Protein AF-A0A7R9V8N9-F1 (afdb_monomer)

Solvent-accessible surface area (backbone atoms only — not comparable to full-atom values): 15915 Å² total; per-residue (Å²): 105,76,51,54,74,47,52,37,77,73,78,67,63,64,80,71,41,87,64,82,58,55,55,80,40,58,42,40,65,58,97,90,40,74,47,80,45,80,83,64,49,74,68,60,37,49,83,73,60,48,47,72,73,42,61,46,41,70,38,66,73,21,17,57,48,83,58,46,65,81,68,40,99,92,37,40,73,46,60,20,79,84,78,50,45,16,29,30,26,68,70,58,18,55,87,69,82,65,57,98,90,46,83,44,63,46,65,56,62,70,69,56,54,90,96,56,82,78,82,56,35,54,44,38,55,53,47,76,70,56,46,36,50,32,70,54,87,93,40,28,35,31,56,40,44,34,78,65,39,89,54,29,49,50,87,32,71,64,50,46,43,48,33,35,38,73,48,63,51,58,54,67,32,18,69,38,48,17,74,72,84,47,43,43,70,28,46,40,42,56,21,80,89,46,85,56,25,27,28,56,65,52,33,38,36,50,16,34,50,70,48,76,42,74,44,99,84,73,43,82,42,84,44,37,34,41,77,92,73,35,82,58,42,40,87,77,33,42,36,36,72,41,61,88,81,46,78,94,70,87,48,84,31,69,78,48,86,79,23,62,84,63,80,77,78,81,75,81,76,83,129

Mean predicted aligned error: 10.46 Å

InterPro domains:
  IPR001965 Zinc finger, PHD-type [SM00249] (62-110)
  IPR001965 Zinc finger, PHD-type [SM00249] (177-230)
  IPR011011 Zinc finger, FYVE/PHD-type [SSF57903] (61-129)
  IPR011011 Zinc finger, FYVE/PHD-type [SSF57903] (166-208)
  IPR013083 Zinc finger, RING/FYVE/PHD-type [G3DSA:3.30.40.10] (55-114)
  IPR013083 Zinc finger, RING/FYVE/PHD-type [G3DSA:3.30.40.10] (115-231)
  IPR019786 Zinc finger, PHD-type, conserved site [PS01359] (63-109)
  IPR019787 Zinc finger, PHD-finger [PF13831] (75-110)
  IPR019787 Zinc finger, PHD-finger [PS50016] (60-112)
  IPR034732 Extended PHD (ePHD) domain [PS51805] (118-230)
  IPR050701 Histone Modification Regulator [PTHR13793] (61-240)

Radius of gyration: 19.07 Å; Cα contacts (8 Å, |Δi|>4): 514; chains: 1; bounding box: 47×48×59 Å

Organism: NCBI:txid1486919

Foldseek 3Di:
DVCVVQQRDPVLQDPPQPDDFVLLQFFADDPNDTDPSDDDDLCVSCVSPSDPAFEKAFALQAALAPQDNDADPQWGWDAAPPQSHTHTCLLQQPPDDDDPPDGDHAPQRVPDDPPDDRADAQADRYDDTHWAAAPPPSHIHHSNQQVQQVQWAAPDSNNRDDIYRSNVRDSVQLQAAASQQSHSGHGWDAAPVDRHTHGSLSCLQQQWDWDWDQDPVRDIDTHGHDVVGDPHDNVSHSIYGDVVVQPPDSDPCSSSVNGDPDGDDDDDDDD

Sequence (271 aa):
RWLENHGIDTRSAAARAAGPPPSQRVPKTEGGSVVAVASWRPWEDEATGAYQPVKVRFAGDRCSVCDTDVDYDYDQLVSCDKCAITVHQSCYGIANLPGPDELWLCRACEQHQPGTRTPQCCLCPVTGGALKRASLEGYWVHPACMNWIPEVTTSDWSAMEPIEGVEKIQKERWELACCVCKQCMGAKVQCDMCYTGFHPLCARMAGLKLHVKETADGKLKWVKLCPKHCVPTPETSGVRPDRDAAGTDGSVNALWNRQPFRPPPPLPVPA

Structure (mmCIF, N/CA/C/O backbone):
data_AF-A0A7R9V8N9-F1
#
_entry.id   AF-A0A7R9V8N9-F1
#
loop_
_atom_site.group_PDB
_atom_site.id
_atom_site.type_symbol
_atom_site.label_atom_id
_atom_site.label_alt_id
_atom_site.label_comp_id
_atom_site.label_asym_id
_atom_site.label_entity_id
_atom_site.label_seq_id
_atom_site.pdbx_PDB_ins_code
_atom_site.Cartn_x
_atom_site.Cartn_y
_atom_site.Cartn_z
_atom_site.occupancy
_atom_site.B_iso_or_equiv
_atom_site.auth_seq_id
_atom_site.auth_comp_id
_atom_site.auth_asym_id
_atom_site.auth_atom_id
_atom_site.pdbx_PDB_model_num
ATOM 1 N N . ARG A 1 1 ? -8.005 5.536 -27.524 1.00 35.47 1 ARG A N 1
ATOM 2 C CA . ARG A 1 1 ? -7.584 4.916 -28.802 1.00 35.47 1 ARG A CA 1
ATOM 3 C C . ARG A 1 1 ? -6.764 3.634 -28.606 1.00 35.47 1 ARG A C 1
ATOM 5 O O . ARG A 1 1 ? -7.318 2.599 -28.908 1.00 35.47 1 ARG A O 1
ATOM 12 N N . TRP A 1 2 ? -5.544 3.611 -28.039 1.00 35.88 2 TRP A N 1
ATOM 13 C CA . TRP A 1 2 ? -4.808 2.331 -27.837 1.00 35.88 2 TRP A CA 1
ATOM 14 C C . TRP A 1 2 ? -5.496 1.349 -26.866 1.00 35.88 2 TRP A C 1
ATOM 16 O O . TRP A 1 2 ? -5.660 0.183 -27.198 1.00 35.88 2 TRP A O 1
ATOM 26 N N . LEU A 1 3 ? -5.955 1.843 -25.708 1.00 37.31 3 LEU A N 1
ATOM 27 C CA . LEU A 1 3 ? -6.696 1.053 -24.713 1.00 37.31 3 LEU A CA 1
ATOM 28 C C . LEU A 1 3 ? -8.042 0.554 -25.276 1.00 37.31 3 LEU A C 1
ATOM 30 O O . LEU A 1 3 ? -8.322 -0.636 -25.225 1.00 37.31 3 LEU A O 1
ATOM 34 N N . GLU A 1 4 ? -8.809 1.438 -25.922 1.00 37.41 4 GLU A N 1
ATOM 35 C CA . GLU A 1 4 ? -10.080 1.093 -26.584 1.00 37.41 4 GLU A CA 1
ATOM 36 C C . GLU A 1 4 ? -9.901 0.047 -27.703 1.00 37.41 4 GLU A C 1
ATOM 38 O O . GLU A 1 4 ? -10.726 -0.851 -27.837 1.00 37.41 4 GLU A O 1
ATOM 43 N N . ASN A 1 5 ? -8.798 0.105 -28.460 1.00 36.28 5 ASN A N 1
ATOM 44 C CA . ASN A 1 5 ? -8.485 -0.862 -29.521 1.00 36.28 5 ASN A CA 1
ATOM 45 C C . ASN A 1 5 ? -8.082 -2.254 -28.996 1.00 36.28 5 ASN A C 1
ATOM 47 O O . ASN A 1 5 ? -8.027 -3.193 -29.783 1.00 36.28 5 ASN A O 1
ATOM 51 N N . HIS A 1 6 ? -7.807 -2.398 -27.696 1.00 37.06 6 HIS A N 1
ATOM 52 C CA . HIS A 1 6 ? -7.445 -3.672 -27.056 1.00 37.06 6 HIS A CA 1
ATOM 53 C C . HIS A 1 6 ? -8.514 -4.136 -26.063 1.00 37.06 6 HIS A C 1
ATOM 55 O O . HIS A 1 6 ? -8.224 -4.871 -25.125 1.00 37.06 6 HIS A O 1
ATOM 61 N N . GLY A 1 7 ? -9.758 -3.689 -26.265 1.00 35.22 7 GLY A N 1
ATOM 62 C CA . GLY A 1 7 ? -10.889 -4.081 -25.433 1.00 35.22 7 GLY A CA 1
ATOM 63 C C . GLY A 1 7 ? -10.842 -3.500 -24.025 1.00 35.22 7 GLY A C 1
ATOM 64 O O . GLY A 1 7 ? -11.578 -3.996 -23.185 1.00 35.22 7 GLY A O 1
ATOM 65 N N . ILE A 1 8 ? -10.008 -2.476 -23.774 1.00 37.41 8 ILE A N 1
ATOM 66 C CA . ILE A 1 8 ? -9.926 -1.763 -22.498 1.00 37.41 8 ILE A CA 1
ATOM 67 C C . ILE A 1 8 ? -10.787 -0.493 -22.565 1.00 37.41 8 ILE A C 1
ATOM 69 O O . ILE A 1 8 ? -10.454 0.476 -23.250 1.00 37.41 8 ILE A O 1
ATOM 73 N N . ASP A 1 9 ? -11.892 -0.482 -21.827 1.00 41.03 9 ASP A N 1
ATOM 74 C CA . ASP A 1 9 ? -12.871 0.597 -21.772 1.00 41.03 9 ASP A CA 1
ATOM 75 C C . ASP A 1 9 ? -12.290 1.691 -20.886 1.00 41.03 9 ASP A C 1
ATOM 77 O O . ASP A 1 9 ? -12.098 1.558 -19.675 1.00 41.03 9 ASP A O 1
ATOM 81 N N . THR A 1 10 ? -11.921 2.783 -21.541 1.00 41.28 10 THR A N 1
ATOM 82 C CA . THR A 1 10 ? -11.485 4.014 -20.887 1.00 41.28 10 THR A CA 1
ATOM 83 C C . THR A 1 10 ? -12.639 4.969 -20.624 1.00 41.28 10 THR A C 1
ATOM 85 O O . THR A 1 10 ? -12.411 6.021 -20.033 1.00 41.28 10 THR A O 1
ATOM 88 N N . ARG A 1 11 ? -13.848 4.643 -21.093 1.00 39.94 11 ARG A N 1
ATOM 89 C CA . ARG A 1 11 ? -15.059 5.459 -20.960 1.00 39.94 11 ARG A CA 1
ATOM 90 C C . ARG A 1 11 ? -15.785 5.190 -19.649 1.00 39.94 11 ARG A C 1
ATOM 92 O O . ARG A 1 11 ? -16.480 6.080 -19.181 1.00 39.94 11 ARG A O 1
ATOM 99 N N . SER A 1 12 ? -15.525 4.067 -18.977 1.00 42.50 12 SER A N 1
ATOM 100 C CA . SER A 1 12 ? -15.897 3.873 -17.569 1.00 42.50 12 SER A CA 1
ATOM 101 C C . SER A 1 12 ? -14.891 4.545 -16.614 1.00 42.50 12 SER A C 1
ATOM 103 O O . SER A 1 12 ? -14.431 3.953 -15.635 1.00 42.50 12 SER A O 1
ATOM 105 N N . ALA A 1 13 ? -14.476 5.775 -16.919 1.00 40.09 13 ALA A N 1
ATOM 106 C CA . ALA A 1 13 ? -13.883 6.658 -15.929 1.00 40.09 13 ALA A CA 1
ATOM 107 C C . ALA A 1 13 ? -15.040 7.403 -15.257 1.00 40.09 13 ALA A C 1
ATOM 109 O O . ALA A 1 13 ? -15.793 8.102 -15.927 1.00 40.09 13 ALA A O 1
ATOM 110 N N . ALA A 1 14 ? -15.157 7.237 -13.941 1.00 39.44 14 ALA A N 1
ATOM 111 C CA . ALA A 1 14 ? -16.184 7.821 -13.085 1.00 39.44 14 ALA A CA 1
ATOM 112 C C . ALA A 1 14 ? -17.590 7.208 -13.224 1.00 39.44 14 ALA A C 1
ATOM 114 O O . ALA A 1 14 ? -18.534 7.855 -13.673 1.00 39.44 14 ALA A O 1
ATOM 115 N N . ALA A 1 15 ? -17.797 6.036 -12.614 1.00 39.66 15 ALA A N 1
ATOM 116 C CA . ALA A 1 15 ? -18.955 5.985 -11.726 1.00 39.66 15 ALA A CA 1
ATOM 117 C C . ALA A 1 15 ? -18.661 7.021 -10.633 1.00 39.66 15 ALA A C 1
ATOM 119 O O . ALA A 1 15 ? -17.808 6.803 -9.772 1.00 39.66 15 ALA A O 1
ATOM 120 N N . ARG A 1 16 ? -19.235 8.221 -10.772 1.00 43.94 16 ARG A N 1
ATOM 121 C CA . ARG A 1 16 ? -19.195 9.255 -9.738 1.00 43.94 16 ARG A CA 1
ATOM 122 C C . ARG A 1 16 ? -19.723 8.603 -8.464 1.00 43.94 16 ARG A C 1
ATOM 124 O O . ARG A 1 16 ? -20.923 8.367 -8.370 1.00 43.94 16 ARG A O 1
ATOM 131 N N . ALA A 1 17 ? -18.835 8.272 -7.529 1.00 44.56 17 ALA A N 1
ATOM 132 C CA . ALA A 1 17 ? -19.241 7.930 -6.177 1.00 44.56 17 ALA A CA 1
ATOM 133 C C . ALA A 1 17 ? -20.193 9.039 -5.713 1.00 44.56 17 ALA A C 1
ATOM 135 O O . ALA A 1 17 ? -19.866 10.222 -5.847 1.00 44.56 17 ALA A O 1
ATOM 136 N N . ALA A 1 18 ? -21.397 8.680 -5.279 1.00 42.22 18 ALA A N 1
ATOM 137 C CA . ALA A 1 18 ? -22.348 9.651 -4.767 1.00 42.22 18 ALA A CA 1
ATOM 138 C C . ALA A 1 18 ? -21.774 10.228 -3.459 1.00 42.22 18 ALA A C 1
ATOM 140 O O . ALA A 1 18 ? -21.859 9.599 -2.412 1.00 42.22 18 ALA A O 1
ATOM 141 N N . GLY A 1 19 ? -21.107 11.383 -3.535 1.00 48.88 19 GLY A N 1
ATOM 142 C CA . GLY A 1 19 ? -20.483 12.043 -2.386 1.00 48.88 19 GLY A CA 1
ATOM 143 C C . GLY A 1 19 ? -19.316 12.963 -2.772 1.00 48.88 19 GLY A C 1
ATOM 144 O O . GLY A 1 19 ? -18.816 12.892 -3.898 1.00 48.88 19 GLY A O 1
ATOM 145 N N . PRO A 1 20 ? -18.877 13.858 -1.866 1.00 48.75 20 PRO A N 1
ATOM 146 C CA . PRO A 1 20 ? -17.719 14.713 -2.110 1.00 48.75 20 PRO A CA 1
ATOM 147 C C . PRO A 1 20 ? -16.449 13.863 -2.314 1.00 48.75 20 PRO A C 1
ATOM 149 O O . PRO A 1 20 ? -16.307 12.802 -1.700 1.00 48.75 20 PRO A O 1
ATOM 152 N N . PRO A 1 21 ? -15.505 14.285 -3.176 1.00 54.75 21 PRO A N 1
ATOM 153 C CA . PRO A 1 21 ? -14.290 13.525 -3.451 1.00 54.75 21 PRO A CA 1
ATOM 154 C C . PRO A 1 21 ? -13.517 13.230 -2.152 1.00 54.75 21 PRO A C 1
ATOM 156 O O . PRO A 1 21 ? -13.530 14.055 -1.235 1.00 54.75 21 PRO A O 1
ATOM 159 N N . PRO A 1 22 ? -12.806 12.088 -2.045 1.00 55.75 22 PRO A N 1
ATOM 160 C CA . PRO A 1 22 ? -11.990 11.759 -0.868 1.00 55.75 22 PRO A CA 1
ATOM 161 C C . PRO A 1 22 ? -11.054 12.904 -0.444 1.00 55.75 22 PRO A C 1
ATOM 163 O O . PRO A 1 22 ? -10.847 13.149 0.738 1.00 55.75 22 PRO A O 1
ATOM 166 N N . SER A 1 23 ? -10.578 13.690 -1.413 1.00 53.47 23 SER A N 1
ATOM 167 C CA . SER A 1 23 ? -9.726 14.866 -1.220 1.00 53.47 23 SER A CA 1
ATOM 168 C C . SER A 1 23 ? -10.335 16.003 -0.381 1.00 53.47 23 SER A C 1
ATOM 170 O O . SER A 1 23 ? -9.613 16.903 0.048 1.00 53.47 23 SER A O 1
ATOM 172 N N . GLN A 1 24 ? -11.664 16.031 -0.239 1.00 54.12 24 GLN A N 1
ATOM 173 C CA . GLN A 1 24 ? -12.411 16.980 0.597 1.00 54.12 24 GLN A CA 1
ATOM 174 C C . GLN A 1 24 ? -12.753 16.397 1.974 1.00 54.12 24 GLN A C 1
ATOM 176 O O . GLN A 1 24 ? -13.330 17.093 2.801 1.00 54.12 24 GLN A O 1
ATOM 181 N N . ARG A 1 25 ? -12.427 15.121 2.206 1.00 61.31 25 ARG A N 1
ATOM 182 C CA . ARG A 1 25 ? -12.804 14.379 3.409 1.00 61.31 25 ARG A CA 1
ATOM 183 C C . ARG A 1 25 ? -11.604 13.937 4.252 1.00 61.31 25 ARG A C 1
ATOM 185 O O . ARG A 1 25 ? -11.754 13.731 5.446 1.00 61.31 25 ARG A O 1
ATOM 192 N N . VAL A 1 26 ? -10.408 13.852 3.668 1.00 61.59 26 VAL A N 1
ATOM 193 C CA . VAL A 1 26 ? -9.154 13.614 4.405 1.00 61.59 26 VAL A CA 1
ATOM 194 C C . VAL A 1 26 ? -8.783 14.862 5.229 1.00 61.59 26 VAL A C 1
ATOM 196 O O . VAL A 1 26 ? -8.801 15.961 4.663 1.00 61.59 26 VAL A O 1
ATOM 199 N N . PRO A 1 27 ? -8.414 14.726 6.521 1.00 61.09 27 PRO A N 1
ATOM 200 C CA . PRO A 1 27 ? -7.883 15.830 7.323 1.00 61.09 27 PRO A CA 1
ATOM 201 C C . PRO A 1 27 ? -6.677 16.496 6.654 1.00 61.09 27 PRO A C 1
ATOM 203 O O . PRO A 1 27 ? -5.797 15.807 6.139 1.00 61.09 27 PRO A O 1
ATOM 206 N N . LYS A 1 28 ? -6.620 17.831 6.667 1.00 62.94 28 LYS A N 1
ATOM 207 C CA . LYS A 1 28 ? -5.508 18.605 6.091 1.00 62.94 28 LYS A CA 1
ATOM 208 C C . LYS A 1 28 ? -4.763 19.365 7.174 1.00 62.94 28 LYS A C 1
ATOM 210 O O . LYS A 1 28 ? -5.351 19.759 8.177 1.00 62.94 28 LYS A O 1
ATOM 215 N N . THR A 1 29 ? -3.474 19.594 6.956 1.00 54.66 29 THR A N 1
ATOM 216 C CA . THR A 1 29 ? -2.686 20.512 7.782 1.00 54.66 29 THR A CA 1
ATOM 217 C C . THR A 1 29 ? -2.773 21.926 7.216 1.00 54.66 29 THR A C 1
ATOM 219 O O . THR A 1 29 ? -2.362 22.173 6.086 1.00 54.66 29 THR A O 1
ATOM 222 N N . GLU A 1 30 ? -3.294 22.863 8.008 1.00 55.78 30 GLU A N 1
ATOM 223 C CA . GLU A 1 30 ? -3.271 24.299 7.708 1.00 55.78 30 GLU A CA 1
ATOM 224 C C . GLU A 1 30 ? -2.589 25.018 8.878 1.00 55.78 30 GLU A C 1
ATOM 226 O O . GLU A 1 30 ? -2.936 24.810 10.039 1.00 55.78 30 GLU A O 1
ATOM 231 N N . GLY A 1 31 ? -1.554 25.817 8.597 1.00 51.53 31 GLY A N 1
ATOM 232 C CA . GLY A 1 31 ? -0.861 26.600 9.630 1.00 51.53 31 GLY A CA 1
ATOM 233 C C . GLY A 1 31 ? -0.165 25.785 10.734 1.00 51.53 31 GLY A C 1
ATOM 234 O O . GLY A 1 31 ? 0.007 26.295 11.835 1.00 51.53 31 GLY A O 1
ATOM 235 N N . GLY A 1 32 ? 0.225 24.531 10.470 1.00 52.28 32 GLY A N 1
ATOM 236 C CA 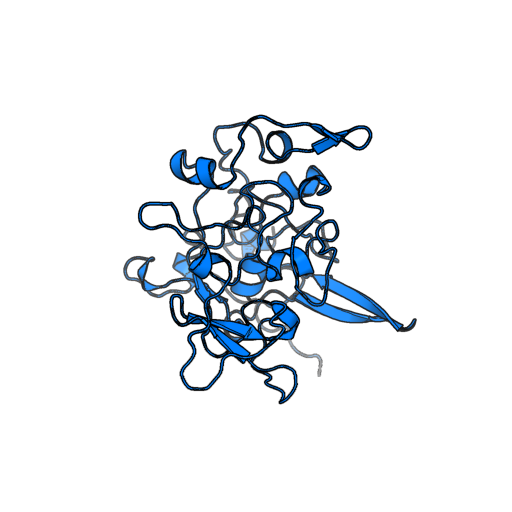. GLY A 1 32 ? 0.910 23.668 11.448 1.00 52.28 32 GLY A CA 1
ATOM 237 C C . GLY A 1 32 ? -0.015 22.885 12.389 1.00 52.28 32 GLY A C 1
ATOM 238 O O . GLY A 1 32 ? 0.482 22.148 13.235 1.00 52.28 32 GLY A O 1
ATOM 239 N N . SER A 1 33 ? -1.339 22.989 12.220 1.00 44.34 33 SER A N 1
ATOM 240 C CA . SER A 1 33 ? -2.330 22.183 12.943 1.00 44.34 33 SER A CA 1
ATOM 241 C C . SER A 1 33 ? -3.146 21.327 11.970 1.00 44.34 33 SER A C 1
ATOM 243 O O . SER A 1 33 ? -3.453 21.758 10.856 1.00 44.34 33 SER A O 1
ATOM 245 N N . VAL A 1 34 ? -3.487 20.097 12.368 1.00 54.28 34 VAL A N 1
ATOM 246 C CA . VAL A 1 34 ? -4.405 19.239 11.606 1.00 54.28 34 VAL A CA 1
ATOM 247 C C . VAL A 1 34 ? -5.815 19.792 11.797 1.00 54.28 34 VAL A C 1
ATOM 249 O O . VAL A 1 34 ? -6.378 19.715 12.889 1.00 54.28 34 VAL A O 1
ATOM 252 N N . VAL A 1 35 ? -6.405 20.346 10.739 1.00 54.31 35 VAL A N 1
ATOM 253 C CA . VAL A 1 35 ? -7.816 20.732 10.742 1.00 54.31 35 VAL A CA 1
ATOM 254 C C . VAL A 1 35 ? -8.629 19.442 10.720 1.00 54.31 35 VAL A C 1
ATOM 256 O O . VAL A 1 35 ? -8.628 18.703 9.731 1.00 54.31 35 VAL A O 1
ATOM 259 N N . ALA A 1 36 ? -9.289 19.145 11.840 1.00 49.19 36 ALA A N 1
ATOM 260 C CA . ALA A 1 36 ? -10.160 17.991 11.978 1.00 49.19 36 ALA A CA 1
ATOM 261 C C . ALA A 1 36 ? -11.339 18.120 11.002 1.00 49.19 36 ALA A C 1
ATOM 263 O O . ALA A 1 36 ? -12.341 18.774 11.289 1.00 49.19 36 ALA A O 1
ATOM 264 N N . VAL A 1 37 ? -11.233 17.485 9.835 1.00 50.81 37 VAL A N 1
ATOM 265 C CA . VAL A 1 37 ? -12.406 17.206 9.008 1.00 50.81 37 VAL A CA 1
ATOM 266 C C . VAL A 1 37 ? -13.151 16.111 9.755 1.00 50.81 37 VAL A C 1
ATOM 268 O O . VAL A 1 37 ? -12.684 14.975 9.817 1.00 50.81 37 VAL A O 1
ATOM 271 N N . ALA A 1 38 ? -14.229 16.494 10.439 1.00 44.56 38 ALA A N 1
ATOM 272 C CA . ALA A 1 38 ? -14.964 15.626 11.342 1.00 44.56 38 ALA A CA 1
ATOM 273 C C . ALA A 1 38 ? -15.168 14.232 10.725 1.00 44.56 38 ALA A C 1
ATOM 275 O O . ALA A 1 38 ? -15.813 14.074 9.690 1.00 44.56 38 ALA A O 1
ATOM 276 N N . SER A 1 39 ? -14.637 13.213 11.398 1.00 52.78 39 SER A N 1
ATOM 277 C CA . SER A 1 39 ? -15.056 11.812 11.294 1.00 52.78 39 SER A CA 1
ATOM 278 C C . SER A 1 39 ? -14.884 11.054 9.974 1.00 52.78 39 SER A C 1
ATOM 280 O O . SER A 1 39 ? -15.268 9.891 9.963 1.00 52.78 39 SER A O 1
ATOM 282 N N . TRP A 1 40 ? -14.303 11.594 8.890 1.00 56.94 40 TRP A N 1
ATOM 283 C CA . TRP A 1 40 ? -14.190 10.757 7.686 1.00 56.94 40 TRP A CA 1
ATOM 284 C C . TRP A 1 40 ? -13.273 9.571 7.950 1.00 56.94 40 TRP A C 1
ATOM 286 O O . TRP A 1 40 ? -12.096 9.717 8.290 1.00 56.94 40 TRP A O 1
ATOM 296 N N . ARG A 1 41 ? -13.833 8.384 7.770 1.00 63.22 41 ARG A N 1
ATOM 297 C CA . ARG A 1 41 ? -13.126 7.120 7.814 1.00 63.22 41 ARG A CA 1
ATOM 298 C C . ARG A 1 41 ? -13.240 6.512 6.420 1.00 63.22 41 ARG A C 1
ATOM 300 O O . ARG A 1 41 ? -14.356 6.205 6.007 1.00 63.22 41 ARG A O 1
ATOM 307 N N . PRO A 1 42 ? -12.133 6.300 5.684 1.00 55.66 42 PRO A N 1
ATOM 308 C CA . PRO A 1 42 ? -12.183 5.782 4.315 1.00 55.66 42 PRO A CA 1
ATOM 309 C C . PRO A 1 42 ? -13.014 4.505 4.158 1.00 55.66 42 PRO A C 1
ATOM 311 O O . PRO A 1 42 ? -13.537 4.233 3.089 1.00 55.66 42 PRO A O 1
ATOM 314 N N . TRP A 1 43 ? -13.155 3.716 5.221 1.00 59.97 43 TRP A N 1
ATOM 315 C CA . TRP A 1 43 ? -13.937 2.490 5.233 1.00 59.97 43 TRP A CA 1
ATOM 316 C C . TRP A 1 43 ? -15.459 2.707 5.368 1.00 59.97 43 TRP A C 1
ATOM 318 O O . TRP A 1 43 ? -16.222 1.831 4.963 1.00 59.97 43 TRP A O 1
ATOM 328 N N . GLU A 1 44 ? -15.950 3.851 5.852 1.00 61.12 44 GLU A N 1
ATOM 329 C CA . GLU A 1 44 ? -17.394 4.181 5.847 1.00 61.12 44 GLU A CA 1
ATOM 330 C C . GLU A 1 44 ? -17.956 4.280 4.422 1.00 61.12 44 GLU A C 1
ATOM 332 O O . GLU A 1 44 ? -19.105 3.918 4.176 1.00 61.12 44 GLU A O 1
ATOM 337 N N . ASP A 1 45 ? -17.103 4.642 3.464 1.00 64.31 45 ASP A N 1
ATOM 338 C CA . ASP A 1 45 ? -17.442 4.710 2.043 1.00 64.31 45 ASP A CA 1
ATOM 339 C C . ASP A 1 45 ? -17.703 3.335 1.401 1.00 64.31 45 ASP A C 1
ATOM 341 O O . ASP A 1 45 ? -18.309 3.258 0.333 1.00 64.31 45 ASP A O 1
ATOM 345 N N . GLU A 1 46 ? -17.279 2.239 2.039 1.00 66.81 46 GLU A N 1
ATOM 346 C CA . GLU A 1 46 ? -17.626 0.886 1.582 1.00 66.81 46 GLU A CA 1
ATOM 347 C C . GLU A 1 46 ? -19.114 0.604 1.826 1.00 66.81 46 GLU A C 1
ATOM 349 O O . GLU A 1 46 ? -19.803 0.095 0.946 1.00 66.81 46 GLU A O 1
ATOM 354 N N . ALA A 1 47 ? -19.629 0.977 3.005 1.00 68.56 47 ALA A N 1
ATOM 355 C CA . ALA A 1 47 ? -21.019 0.724 3.386 1.00 68.56 47 ALA A CA 1
ATOM 356 C C . ALA A 1 47 ? -22.010 1.531 2.532 1.00 68.56 47 ALA A C 1
ATOM 358 O O . ALA A 1 47 ? -23.141 1.102 2.318 1.00 68.56 47 ALA A O 1
ATOM 359 N N . THR A 1 48 ? -21.575 2.685 2.018 1.00 70.00 48 THR A N 1
ATOM 360 C CA . THR A 1 48 ? -22.361 3.532 1.111 1.00 70.00 48 THR A CA 1
ATOM 361 C C . THR A 1 48 ? -22.202 3.149 -0.364 1.00 70.00 48 THR A C 1
ATOM 363 O O . THR A 1 48 ? -22.891 3.709 -1.216 1.00 70.00 48 THR A O 1
ATOM 366 N N . GLY A 1 49 ? -21.307 2.208 -0.690 1.00 70.12 49 GLY A N 1
ATOM 367 C CA . GLY A 1 49 ? -21.009 1.808 -2.067 1.00 70.12 49 GLY A CA 1
ATOM 368 C C . GLY A 1 49 ? -20.220 2.848 -2.872 1.00 70.12 49 GLY A C 1
ATOM 369 O O . GLY A 1 49 ? -20.139 2.742 -4.096 1.00 70.12 49 GLY A O 1
ATOM 370 N N . ALA A 1 50 ? -19.626 3.851 -2.217 1.00 70.50 50 ALA A N 1
ATOM 371 C CA . ALA A 1 50 ? -18.803 4.870 -2.871 1.00 70.50 50 ALA A CA 1
ATOM 372 C C . ALA A 1 50 ? -17.502 4.290 -3.463 1.00 70.50 50 ALA A C 1
ATOM 374 O O . ALA A 1 50 ? -16.932 4.862 -4.396 1.00 70.50 50 ALA A O 1
ATOM 375 N N . TYR A 1 51 ? -17.048 3.140 -2.962 1.00 78.56 51 TYR A N 1
ATOM 376 C CA . TYR A 1 51 ? -16.069 2.284 -3.626 1.00 78.56 51 TYR A CA 1
ATOM 377 C C . TYR A 1 51 ? -16.323 0.808 -3.282 1.00 78.56 51 TYR A C 1
ATOM 379 O O . TYR A 1 51 ? -17.009 0.484 -2.316 1.00 78.56 51 TYR A O 1
ATOM 387 N N . GLN A 1 52 ? -15.752 -0.088 -4.077 1.00 79.06 52 GLN A N 1
ATOM 388 C CA . GLN A 1 52 ? -15.743 -1.531 -3.883 1.00 79.06 52 GLN A CA 1
ATOM 389 C C . GLN A 1 52 ? -14.349 -2.003 -3.443 1.00 79.06 52 GLN A C 1
ATOM 391 O O . GLN A 1 52 ? -13.352 -1.687 -4.105 1.00 79.06 52 GLN A O 1
ATOM 396 N N . PRO A 1 53 ? -14.233 -2.778 -2.356 1.00 82.19 53 PRO A N 1
ATOM 397 C CA . PRO A 1 53 ? -12.958 -3.352 -1.955 1.00 82.19 53 PRO A CA 1
ATOM 398 C C . PRO A 1 53 ? -12.413 -4.312 -3.015 1.00 82.19 53 PRO A C 1
ATOM 400 O O . PRO A 1 53 ? -13.148 -5.101 -3.610 1.00 82.19 53 PRO A O 1
ATOM 403 N N . VAL A 1 54 ? -11.102 -4.272 -3.227 1.00 85.12 54 VAL A N 1
ATOM 404 C CA . VAL A 1 54 ? -10.392 -5.182 -4.129 1.00 85.12 54 VAL A CA 1
ATOM 405 C C . VAL A 1 54 ? -9.888 -6.359 -3.302 1.00 85.12 54 VAL A C 1
ATOM 407 O O . VAL A 1 54 ? -8.915 -6.234 -2.555 1.00 85.12 54 VAL A O 1
ATOM 410 N N . LYS A 1 55 ? -10.576 -7.497 -3.428 1.00 85.06 55 LYS A N 1
ATOM 411 C CA . LYS A 1 55 ? -10.227 -8.737 -2.730 1.00 85.06 55 LYS A CA 1
ATOM 412 C C . LYS A 1 55 ? -9.044 -9.425 -3.400 1.00 85.06 55 LYS A C 1
ATOM 414 O O . LYS A 1 55 ? -9.074 -9.714 -4.598 1.00 85.06 55 LYS A O 1
ATOM 419 N N . VAL A 1 56 ? -8.010 -9.689 -2.611 1.00 86.19 56 VAL A N 1
ATOM 420 C CA . VAL A 1 56 ? -6.763 -10.309 -3.062 1.00 86.19 56 VAL A CA 1
ATOM 421 C C . VAL A 1 56 ? -6.289 -11.358 -2.066 1.00 86.19 56 VAL A C 1
ATOM 423 O O . VAL A 1 56 ? -6.657 -11.335 -0.893 1.00 86.19 56 VAL A O 1
ATOM 426 N N . ARG A 1 57 ? -5.415 -12.236 -2.541 1.00 87.00 57 ARG A N 1
ATOM 427 C CA . ARG A 1 57 ? -4.583 -13.135 -1.753 1.00 87.00 57 ARG A CA 1
ATOM 428 C C . ARG A 1 57 ? -3.145 -12.653 -1.834 1.00 87.00 57 ARG A C 1
ATOM 430 O O . ARG A 1 57 ? -2.650 -12.360 -2.923 1.00 87.00 57 ARG A O 1
ATOM 437 N N . PHE A 1 58 ? -2.499 -12.583 -0.681 1.00 91.31 58 PHE A N 1
ATOM 438 C CA . PHE A 1 58 ? -1.062 -12.380 -0.583 1.00 91.31 58 PHE A CA 1
ATOM 439 C C . PHE A 1 58 ? -0.393 -13.752 -0.552 1.00 91.31 58 PHE A C 1
ATOM 441 O O . PHE A 1 58 ? -0.902 -14.675 0.083 1.00 91.31 58 PHE A O 1
ATOM 448 N N . ALA A 1 59 ? 0.706 -13.896 -1.279 1.00 90.75 59 ALA A N 1
ATOM 449 C CA . ALA A 1 59 ? 1.511 -15.101 -1.273 1.00 90.75 59 ALA A CA 1
ATOM 450 C C . ALA A 1 59 ? 2.163 -15.263 0.110 1.00 90.75 59 ALA A C 1
ATOM 452 O O . ALA A 1 59 ? 2.718 -14.306 0.645 1.00 90.75 59 ALA A O 1
ATOM 453 N N . GLY A 1 60 ? 2.051 -16.456 0.697 1.00 90.75 60 GLY A N 1
ATOM 454 C CA . GLY A 1 60 ? 2.580 -16.743 2.037 1.00 90.75 60 GLY A CA 1
ATOM 455 C C . GLY A 1 60 ? 4.100 -16.922 2.074 1.00 90.75 60 GLY A C 1
ATOM 456 O O . GLY A 1 60 ? 4.697 -16.931 3.141 1.00 90.75 60 GLY A O 1
ATOM 457 N N . ASP A 1 61 ? 4.737 -17.039 0.916 1.00 92.81 61 ASP A N 1
ATOM 458 C CA . ASP A 1 61 ? 6.181 -17.185 0.728 1.00 92.81 61 ASP A CA 1
ATOM 459 C C . ASP A 1 61 ? 6.857 -15.880 0.271 1.00 92.81 61 ASP A C 1
ATOM 461 O O . ASP A 1 61 ? 8.045 -15.868 -0.035 1.00 92.81 61 ASP A O 1
ATOM 465 N N . ARG A 1 62 ? 6.116 -14.764 0.211 1.00 96.00 62 ARG A N 1
ATOM 466 C CA . ARG A 1 62 ? 6.642 -13.461 -0.215 1.00 96.00 62 ARG A CA 1
ATOM 467 C C . ARG A 1 62 ? 6.284 -12.380 0.783 1.00 96.00 62 ARG A C 1
ATOM 469 O O . ARG A 1 62 ? 5.179 -12.333 1.322 1.00 96.00 62 ARG A O 1
ATOM 476 N N . CYS A 1 63 ? 7.189 -11.432 0.964 1.00 97.50 63 CYS A N 1
ATOM 477 C CA . CYS A 1 63 ? 6.928 -10.278 1.800 1.00 97.50 63 CYS A CA 1
ATOM 478 C C . CYS A 1 63 ? 5.818 -9.400 1.205 1.00 97.50 63 CYS A C 1
ATOM 480 O O . CYS A 1 63 ? 5.935 -8.841 0.115 1.00 97.50 63 CYS A O 1
ATOM 482 N N . SER A 1 64 ? 4.756 -9.181 1.976 1.00 96.62 64 SER A N 1
ATOM 483 C CA . SER A 1 64 ? 3.597 -8.360 1.607 1.00 96.62 64 SER A CA 1
ATOM 484 C C . SER A 1 64 ? 3.956 -6.887 1.359 1.00 96.62 64 SER A C 1
ATOM 486 O O . SER A 1 64 ? 3.173 -6.143 0.760 1.00 96.62 64 SER A O 1
ATOM 488 N N . VAL A 1 65 ? 5.137 -6.444 1.807 1.00 97.19 65 VAL A N 1
ATOM 489 C CA . VAL A 1 65 ? 5.626 -5.068 1.665 1.00 97.19 65 VAL A CA 1
ATOM 490 C C . VAL A 1 65 ? 6.473 -4.894 0.408 1.00 97.19 65 VAL A C 1
ATOM 492 O O . VAL A 1 65 ? 6.109 -4.063 -0.429 1.00 97.19 65 VAL A O 1
ATOM 495 N N . CYS A 1 66 ? 7.549 -5.664 0.229 1.00 95.75 66 CYS A N 1
ATOM 496 C CA . CYS A 1 66 ? 8.475 -5.520 -0.904 1.00 95.75 66 CYS A CA 1
ATOM 497 C C . CYS A 1 66 ? 8.172 -6.458 -2.089 1.00 95.75 66 CYS A C 1
ATOM 499 O O . CYS A 1 66 ? 8.642 -6.187 -3.189 1.00 95.75 66 CYS A O 1
ATOM 501 N N . ASP A 1 67 ? 7.319 -7.471 -1.900 1.00 95.62 67 ASP A N 1
ATOM 502 C CA . ASP A 1 67 ? 6.991 -8.518 -2.881 1.00 95.62 67 ASP A CA 1
ATOM 503 C C . ASP A 1 67 ? 8.210 -9.348 -3.318 1.00 95.62 67 ASP A C 1
ATOM 505 O O . ASP A 1 67 ? 8.328 -9.709 -4.487 1.00 95.62 67 ASP A O 1
ATOM 509 N N . THR A 1 68 ? 9.129 -9.641 -2.391 1.00 94.81 68 THR A N 1
ATOM 510 C CA . THR A 1 68 ? 10.257 -10.567 -2.594 1.00 94.81 68 THR A CA 1
ATOM 511 C C . THR A 1 68 ? 10.156 -11.759 -1.639 1.00 94.81 68 THR A C 1
ATOM 513 O O . THR A 1 68 ? 9.574 -11.657 -0.560 1.00 94.81 68 THR A O 1
ATOM 516 N N . ASP A 1 69 ? 10.699 -12.890 -2.071 1.00 93.88 69 ASP A N 1
ATOM 517 C CA . ASP A 1 69 ? 10.858 -14.162 -1.346 1.00 93.88 69 ASP A CA 1
ATOM 518 C C . ASP A 1 69 ? 12.279 -1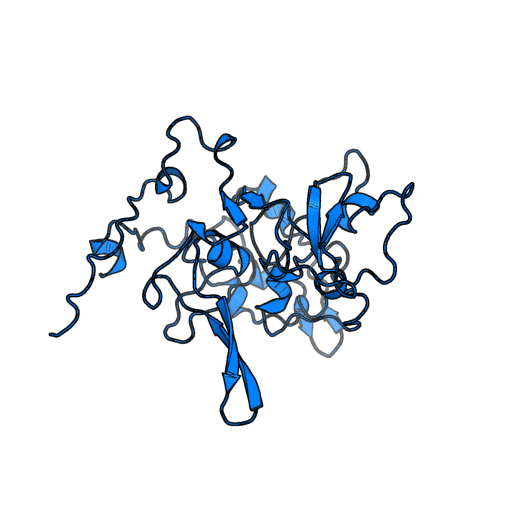4.342 -0.788 1.00 93.88 69 ASP A C 1
ATOM 520 O O . ASP A 1 69 ? 12.609 -15.380 -0.224 1.00 93.88 69 ASP A O 1
ATOM 524 N N . VAL A 1 70 ? 13.142 -13.344 -0.982 1.00 92.75 70 VAL A N 1
ATOM 525 C CA . VAL A 1 70 ? 14.545 -13.412 -0.578 1.00 92.75 70 VAL A CA 1
ATOM 526 C C . VAL A 1 70 ? 14.629 -13.323 0.934 1.00 92.75 70 VAL A C 1
ATOM 528 O O . VAL A 1 70 ? 14.215 -12.318 1.493 1.00 92.75 70 VAL A O 1
ATOM 531 N N . ASP A 1 71 ? 15.187 -14.340 1.570 1.00 87.00 71 ASP A N 1
ATOM 532 C CA . ASP A 1 71 ? 15.284 -14.460 3.021 1.00 87.00 71 ASP A CA 1
ATOM 533 C C . ASP A 1 71 ? 16.755 -14.388 3.457 1.00 87.00 71 ASP A C 1
ATOM 535 O O . ASP A 1 71 ? 17.607 -15.056 2.863 1.00 87.00 71 ASP A O 1
ATOM 539 N N . TYR A 1 72 ? 17.072 -13.561 4.456 1.00 87.25 72 TYR A N 1
ATOM 540 C CA . TYR A 1 72 ? 18.434 -13.407 4.985 1.00 87.25 72 TYR A CA 1
ATOM 541 C C . TYR A 1 72 ? 18.458 -13.657 6.493 1.00 87.25 72 TYR A C 1
ATOM 543 O O . TYR A 1 72 ? 17.526 -13.276 7.193 1.00 87.25 72 TYR A O 1
ATOM 551 N N . ASP A 1 73 ? 19.570 -14.180 7.025 1.00 85.00 73 ASP A N 1
ATOM 552 C CA . ASP A 1 73 ? 19.713 -14.475 8.464 1.00 85.00 73 ASP A CA 1
ATOM 553 C C . ASP A 1 73 ? 19.409 -13.265 9.371 1.00 85.00 73 ASP A C 1
ATOM 555 O O . ASP A 1 73 ? 18.872 -13.427 10.466 1.00 85.00 73 ASP A O 1
ATOM 559 N N . TYR A 1 74 ? 19.729 -12.056 8.898 1.00 86.31 74 TYR A N 1
ATOM 560 C CA . TYR A 1 74 ? 19.521 -10.775 9.584 1.00 86.31 74 TYR A CA 1
ATOM 561 C C . TYR A 1 74 ? 18.282 -9.997 9.100 1.00 86.31 74 TYR A C 1
ATOM 563 O O . TYR A 1 74 ? 18.033 -8.896 9.586 1.00 86.31 74 TYR A O 1
ATOM 571 N N . ASP A 1 75 ? 17.522 -10.532 8.142 1.00 92.31 75 ASP A N 1
ATOM 572 C CA . ASP A 1 75 ? 16.279 -9.932 7.645 1.00 92.31 75 ASP A CA 1
ATOM 573 C C . ASP A 1 75 ? 15.302 -11.019 7.187 1.00 92.31 75 ASP A C 1
ATOM 575 O O . ASP A 1 75 ? 15.046 -11.215 6.000 1.00 92.31 75 ASP A O 1
ATOM 579 N N . GLN A 1 76 ? 14.814 -11.770 8.171 1.00 93.44 76 GLN A N 1
ATOM 580 C CA . GLN A 1 76 ? 14.010 -12.964 7.928 1.00 93.44 76 GLN A CA 1
ATOM 581 C C . GLN A 1 76 ? 12.558 -12.657 7.534 1.00 93.44 76 GLN A C 1
ATOM 583 O O . GLN A 1 76 ? 11.976 -11.662 7.985 1.00 93.44 76 GLN A O 1
ATOM 588 N N . LEU A 1 77 ? 11.942 -13.544 6.753 1.00 95.50 77 LEU A N 1
ATOM 589 C CA . LEU A 1 77 ? 10.501 -13.578 6.511 1.00 95.50 77 LEU A CA 1
ATOM 590 C C . LEU A 1 77 ? 9.758 -14.124 7.740 1.00 95.50 77 LEU A C 1
ATOM 592 O O . LEU A 1 77 ? 9.936 -15.267 8.150 1.00 95.50 77 LEU A O 1
ATOM 596 N N . VAL A 1 78 ? 8.856 -13.314 8.292 1.00 95.12 78 VAL A N 1
ATOM 597 C CA . VAL A 1 78 ? 8.022 -13.652 9.450 1.00 95.12 78 VAL A CA 1
ATOM 598 C C . VAL A 1 78 ? 6.558 -13.699 9.026 1.00 95.12 78 VAL A C 1
ATOM 600 O O . VAL A 1 78 ? 6.058 -12.772 8.380 1.00 95.12 78 VAL A O 1
ATOM 603 N N . SER A 1 79 ? 5.868 -14.782 9.389 1.00 95.62 79 SER A N 1
ATOM 604 C CA . SER A 1 79 ? 4.458 -15.015 9.055 1.00 95.62 79 SER A CA 1
ATOM 605 C C . SER A 1 79 ? 3.559 -14.800 10.265 1.00 95.62 79 SER A C 1
ATOM 607 O O . SER A 1 79 ? 3.852 -15.290 11.348 1.00 95.62 79 SER A O 1
ATOM 609 N N . CYS A 1 80 ? 2.444 -14.088 10.094 1.00 94.94 80 CYS A N 1
ATOM 610 C CA . CYS A 1 80 ? 1.487 -13.860 11.177 1.00 94.94 80 CYS A CA 1
ATOM 611 C C . CYS A 1 80 ? 0.635 -15.100 11.445 1.00 94.94 80 CYS A C 1
ATOM 613 O O . CYS A 1 80 ? -0.122 -15.514 10.565 1.00 94.94 80 CYS A O 1
ATOM 615 N N . ASP A 1 81 ? 0.619 -15.582 12.688 1.00 93.88 81 ASP A N 1
ATOM 616 C CA . ASP A 1 81 ? -0.120 -16.795 13.075 1.00 93.88 81 ASP A CA 1
ATOM 617 C C . ASP A 1 81 ? -1.645 -16.690 12.920 1.00 93.88 81 ASP A C 1
ATOM 619 O O . ASP A 1 81 ? -2.345 -17.697 12.832 1.00 93.88 81 ASP A O 1
ATOM 623 N N . LYS A 1 82 ? -2.197 -15.470 12.868 1.00 90.19 82 LYS A N 1
ATOM 624 C CA . LYS A 1 82 ? -3.649 -15.246 12.762 1.00 90.19 82 LYS A CA 1
ATOM 625 C C . LYS A 1 82 ? -4.142 -14.999 11.338 1.00 90.19 82 LYS A C 1
ATOM 627 O O . LYS A 1 82 ? -5.246 -15.416 11.003 1.00 90.19 82 LYS A O 1
ATOM 632 N N . CYS A 1 83 ? -3.389 -14.259 10.523 1.00 90.19 83 CYS A N 1
ATOM 633 C CA . CYS A 1 83 ? -3.834 -13.853 9.181 1.00 90.19 83 CYS A CA 1
ATOM 634 C C . CYS A 1 83 ? -2.923 -14.319 8.042 1.00 90.19 83 CYS A C 1
ATOM 636 O O . CYS A 1 83 ? -3.223 -14.019 6.888 1.00 90.19 83 CYS A O 1
ATOM 638 N N . ALA A 1 84 ? -1.839 -15.033 8.361 1.00 92.69 84 ALA A N 1
ATOM 639 C CA . ALA A 1 84 ? -0.890 -15.617 7.416 1.00 92.69 84 ALA A CA 1
ATOM 640 C C . ALA A 1 84 ? -0.236 -14.622 6.439 1.00 92.69 84 ALA A C 1
ATOM 642 O O . ALA A 1 84 ? 0.262 -15.022 5.391 1.00 92.69 84 ALA A O 1
ATOM 643 N N . ILE A 1 85 ? -0.221 -13.321 6.757 1.00 94.75 85 ILE A N 1
ATOM 644 C CA . ILE A 1 85 ? 0.629 -12.387 6.014 1.00 94.75 85 ILE A CA 1
ATOM 645 C C . ILE A 1 85 ? 2.088 -12.681 6.337 1.00 94.75 85 ILE A C 1
ATOM 647 O O . ILE A 1 85 ? 2.422 -12.903 7.500 1.00 94.75 85 ILE A O 1
ATOM 651 N N . THR A 1 86 ? 2.937 -12.576 5.326 1.00 96.81 86 THR A N 1
ATOM 652 C CA . THR A 1 86 ? 4.384 -12.739 5.466 1.00 96.81 86 THR A CA 1
ATOM 653 C C . THR A 1 86 ? 5.066 -11.413 5.189 1.00 96.81 86 THR A C 1
ATOM 655 O O . THR A 1 86 ? 4.661 -10.692 4.270 1.00 96.81 86 THR A O 1
ATOM 658 N N . VAL A 1 87 ? 6.061 -11.041 5.990 1.00 97.62 87 VAL A N 1
ATOM 659 C CA . VAL A 1 87 ? 6.822 -9.791 5.852 1.00 97.62 87 VAL A CA 1
ATOM 660 C C . VAL A 1 87 ? 8.276 -9.990 6.261 1.00 97.62 87 VAL A C 1
ATOM 662 O O . VAL A 1 87 ? 8.552 -10.777 7.153 1.00 97.62 87 VAL A O 1
ATOM 665 N N . HIS A 1 88 ? 9.198 -9.238 5.663 1.00 97.44 88 HIS A N 1
ATOM 666 C CA . HIS A 1 88 ? 10.550 -9.114 6.213 1.00 97.44 88 HIS A CA 1
ATOM 667 C C . HIS A 1 88 ? 10.547 -8.348 7.530 1.00 97.44 88 HIS A C 1
ATOM 669 O O . HIS A 1 88 ? 9.746 -7.415 7.697 1.00 97.44 88 HIS A O 1
ATOM 675 N N . GLN A 1 89 ? 11.490 -8.686 8.412 1.00 95.88 89 GLN A N 1
ATOM 676 C CA . GLN A 1 89 ? 11.742 -7.953 9.653 1.00 95.88 89 GLN A CA 1
ATOM 677 C C . GLN A 1 89 ? 11.928 -6.459 9.386 1.00 95.88 89 GLN A C 1
ATOM 679 O O . GLN A 1 89 ? 11.202 -5.642 9.955 1.00 95.88 89 GLN A O 1
ATOM 684 N N . SER A 1 90 ? 12.816 -6.101 8.457 1.00 95.69 90 SER A N 1
ATOM 685 C CA . SER A 1 90 ? 13.115 -4.713 8.090 1.00 95.69 90 SER A CA 1
ATOM 686 C C . SER A 1 90 ? 11.922 -4.008 7.437 1.00 95.69 90 SER A C 1
ATOM 688 O O . SER A 1 90 ? 11.630 -2.849 7.721 1.00 95.69 90 SER A O 1
ATOM 690 N N . CYS A 1 91 ? 11.166 -4.721 6.598 1.00 96.81 91 CYS A N 1
ATOM 691 C CA . CYS A 1 91 ? 10.032 -4.149 5.877 1.00 96.81 91 CYS A CA 1
ATOM 692 C C . CYS A 1 91 ? 8.837 -3.815 6.778 1.00 96.81 91 CYS A C 1
ATOM 694 O O . CYS A 1 91 ? 7.986 -3.008 6.389 1.00 96.81 91 CYS A O 1
ATOM 696 N N . TYR A 1 92 ? 8.722 -4.471 7.934 1.00 97.38 92 TYR A N 1
ATOM 697 C CA . TYR A 1 92 ? 7.617 -4.270 8.873 1.00 97.38 92 TYR A CA 1
ATOM 698 C C . TYR A 1 92 ? 8.056 -3.719 10.236 1.00 97.38 92 TYR A C 1
ATOM 700 O O . TYR A 1 92 ? 7.200 -3.349 11.043 1.00 97.38 92 TYR A O 1
ATOM 708 N N . GLY A 1 93 ? 9.363 -3.601 10.468 1.00 95.69 93 GLY A N 1
ATOM 709 C CA . GLY A 1 93 ? 9.957 -3.086 11.697 1.00 95.69 93 GLY A CA 1
ATOM 710 C C . GLY A 1 93 ? 9.837 -4.042 12.882 1.00 95.69 93 GLY A C 1
ATOM 711 O O . GLY A 1 93 ? 9.397 -3.653 13.963 1.00 95.69 93 GLY A O 1
ATOM 712 N N . ILE A 1 94 ? 10.162 -5.319 12.664 1.00 95.31 94 ILE A N 1
ATOM 713 C CA . ILE A 1 94 ? 10.177 -6.346 13.712 1.00 95.31 94 ILE A CA 1
ATOM 714 C C . ILE A 1 94 ? 11.534 -6.277 14.415 1.00 95.31 94 ILE A C 1
ATOM 716 O O . ILE A 1 94 ? 12.545 -6.668 13.847 1.00 95.31 94 ILE A O 1
ATOM 720 N N . ALA A 1 95 ? 11.551 -5.760 15.646 1.00 90.00 95 ALA A N 1
ATOM 721 C CA . ALA A 1 95 ? 12.792 -5.573 16.399 1.00 90.00 95 ALA A CA 1
ATOM 722 C C . ALA A 1 95 ? 13.387 -6.887 16.929 1.00 90.00 95 ALA A C 1
ATOM 724 O O . ALA A 1 95 ? 14.603 -7.025 16.990 1.00 90.00 95 ALA A O 1
ATOM 725 N N . ASN A 1 96 ? 12.534 -7.835 17.328 1.00 88.25 96 ASN A N 1
ATOM 726 C CA . ASN A 1 96 ? 12.943 -9.143 17.827 1.00 88.25 96 ASN A CA 1
ATOM 727 C C . ASN A 1 96 ? 12.045 -10.211 17.210 1.00 88.25 96 ASN A C 1
ATOM 729 O O . ASN A 1 96 ? 10.819 -10.063 17.210 1.00 88.25 96 ASN A O 1
ATOM 733 N N . LEU A 1 97 ? 12.661 -11.273 16.698 1.00 89.12 97 LEU A N 1
ATOM 734 C CA . LEU A 1 97 ? 11.934 -12.456 16.258 1.00 89.12 97 LEU A CA 1
ATOM 735 C C . LEU A 1 97 ? 11.315 -13.178 17.463 1.00 89.12 97 LEU A C 1
ATOM 737 O O . LEU A 1 97 ? 11.944 -13.209 18.524 1.00 89.12 97 LEU A O 1
ATOM 741 N N . PRO A 1 98 ? 10.109 -13.754 17.307 1.00 86.69 98 PRO A N 1
ATOM 742 C CA . PRO A 1 98 ? 9.519 -14.596 18.342 1.00 86.69 98 PRO A CA 1
ATOM 743 C C . PRO A 1 98 ? 10.414 -15.813 18.627 1.00 86.69 98 PRO A C 1
ATOM 745 O O . PRO A 1 98 ? 11.072 -16.344 17.725 1.00 86.69 98 PRO A O 1
ATOM 748 N N . GLY A 1 99 ? 10.423 -16.273 19.878 1.00 88.75 99 GLY A 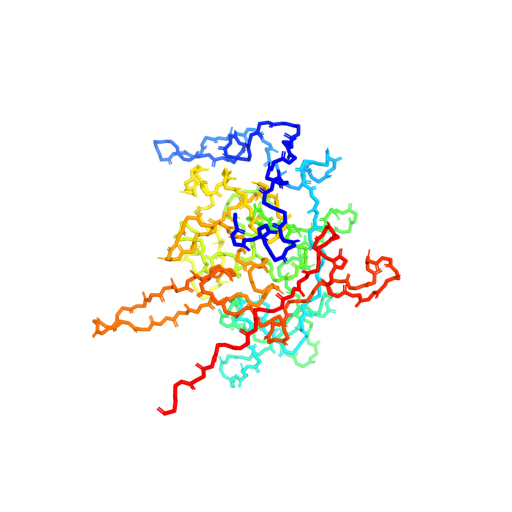N 1
ATOM 749 C CA . GLY A 1 99 ? 10.999 -17.572 20.227 1.00 88.75 99 GLY A CA 1
ATOM 750 C C . GLY A 1 99 ? 10.237 -18.757 19.596 1.00 88.75 99 GLY A C 1
ATOM 751 O O . GLY A 1 99 ? 9.139 -18.578 19.075 1.00 88.75 99 GLY A O 1
ATOM 752 N N . PRO A 1 100 ? 10.770 -19.994 19.675 1.00 84.00 100 PRO A N 1
ATOM 753 C CA . PRO A 1 100 ? 10.163 -21.182 19.052 1.00 84.00 100 PRO A CA 1
ATOM 754 C C . PRO A 1 100 ? 8.724 -21.493 19.493 1.00 84.00 100 PRO A C 1
ATOM 756 O O . PRO A 1 100 ? 7.961 -22.067 18.724 1.00 84.00 100 PRO A O 1
ATOM 759 N N . ASP A 1 101 ? 8.367 -21.111 20.721 1.00 89.75 101 ASP A N 1
ATOM 760 C CA . ASP A 1 101 ? 7.048 -21.341 21.320 1.00 89.75 101 ASP A CA 1
ATOM 761 C C . ASP A 1 101 ? 6.206 -20.051 21.403 1.00 89.75 101 ASP A C 1
ATOM 763 O O . ASP A 1 101 ? 5.167 -20.015 22.067 1.00 89.75 101 ASP A O 1
ATOM 767 N N . GLU A 1 102 ? 6.654 -18.969 20.760 1.00 92.94 102 GLU A N 1
ATOM 768 C CA . GLU A 1 102 ? 5.991 -17.668 20.795 1.00 92.94 102 GLU A CA 1
ATOM 769 C C . GLU A 1 102 ? 5.265 -17.387 19.478 1.00 92.94 102 GLU A C 1
ATOM 771 O O . GLU A 1 102 ? 5.810 -17.544 18.389 1.00 92.94 102 GLU A O 1
ATOM 776 N N . LEU A 1 103 ? 4.018 -16.928 19.584 1.00 93.38 103 LEU A N 1
ATOM 777 C CA . LEU A 1 103 ? 3.252 -16.481 18.426 1.00 93.38 103 LEU A CA 1
ATOM 778 C C . LEU A 1 103 ? 3.693 -15.077 18.014 1.00 93.38 103 LEU A C 1
ATOM 780 O O . LEU A 1 103 ? 3.868 -14.195 18.860 1.00 93.38 103 LEU A O 1
ATOM 784 N N . TRP A 1 104 ? 3.747 -14.836 16.709 1.00 95.25 104 TRP A N 1
ATOM 785 C CA . TRP A 1 104 ? 3.891 -13.506 16.143 1.00 95.25 104 TRP A CA 1
ATOM 786 C C . TRP A 1 104 ? 2.598 -13.043 15.474 1.00 95.25 104 TRP A C 1
ATOM 788 O O . TRP A 1 104 ? 2.055 -13.632 14.532 1.00 95.25 104 TRP A O 1
ATOM 798 N N . LEU A 1 105 ? 2.096 -11.908 15.951 1.00 94.75 105 LEU A N 1
ATOM 799 C CA . LEU A 1 105 ? 0.913 -11.263 15.411 1.00 94.75 105 LEU A CA 1
ATOM 800 C C . LEU A 1 105 ? 1.307 -9.943 14.753 1.00 94.75 105 LEU A C 1
ATOM 802 O O . LEU A 1 105 ? 2.013 -9.122 15.326 1.00 94.75 105 LEU A O 1
ATOM 806 N N . CYS A 1 106 ? 0.805 -9.696 13.545 1.00 95.31 106 CYS A N 1
ATOM 807 C CA . CYS A 1 106 ? 0.963 -8.385 12.930 1.00 95.31 106 CYS A CA 1
ATOM 808 C C . CYS A 1 106 ? 0.149 -7.330 13.697 1.00 95.31 106 CYS A C 1
ATOM 810 O O . CYS A 1 106 ? -0.846 -7.657 14.353 1.00 95.31 106 CYS A O 1
ATOM 812 N N . ARG A 1 107 ? 0.482 -6.042 13.538 1.00 94.94 107 ARG A N 1
ATOM 813 C CA . ARG A 1 107 ? -0.190 -4.941 14.259 1.00 94.94 107 ARG A CA 1
ATOM 814 C C . ARG A 1 107 ? -1.704 -4.939 14.084 1.00 94.94 107 ARG A C 1
ATOM 816 O O . ARG A 1 107 ? -2.435 -4.637 15.023 1.00 94.94 107 ARG A O 1
ATOM 823 N N . ALA A 1 108 ? -2.188 -5.282 12.889 1.00 92.88 108 ALA A N 1
ATOM 824 C CA . ALA A 1 108 ? -3.622 -5.376 12.637 1.00 92.88 108 ALA A CA 1
ATOM 825 C C . ALA A 1 108 ? -4.269 -6.506 13.450 1.00 92.88 108 ALA A C 1
ATOM 827 O O . ALA A 1 108 ? -5.359 -6.317 13.974 1.00 92.88 108 ALA A O 1
ATOM 828 N N . CYS A 1 109 ? -3.607 -7.657 13.584 1.00 92.50 109 CYS A N 1
ATOM 829 C CA . CYS A 1 109 ? -4.110 -8.805 14.333 1.00 92.50 109 CYS A CA 1
ATOM 830 C C . CYS A 1 109 ? -4.022 -8.623 15.848 1.00 92.50 109 CYS A C 1
ATOM 832 O O . CYS A 1 109 ? -4.986 -8.987 16.526 1.00 92.50 109 CYS A O 1
ATOM 834 N N . GLU A 1 110 ? -2.921 -8.053 16.345 1.00 93.19 110 GLU A N 1
ATOM 835 C CA . GLU A 1 110 ? -2.713 -7.719 17.764 1.00 93.19 110 GLU A CA 1
ATOM 836 C C . GLU A 1 110 ? -3.811 -6.794 18.289 1.00 93.19 110 GLU A C 1
ATOM 838 O O . GLU A 1 110 ? -4.317 -6.963 19.393 1.00 93.19 110 GLU A O 1
ATOM 843 N N . GLN A 1 111 ? -4.194 -5.807 17.479 1.00 90.19 111 GLN A N 1
ATOM 844 C CA . GLN A 1 111 ? -5.085 -4.730 17.905 1.00 90.19 111 GLN A CA 1
ATOM 845 C C . GLN A 1 111 ? -6.525 -4.913 17.421 1.00 90.19 111 GLN A C 1
ATOM 847 O O . GLN A 1 111 ? -7.378 -4.053 17.656 1.00 90.19 111 GLN A O 1
ATOM 852 N N . HIS A 1 112 ? -6.808 -6.016 16.727 1.00 87.00 112 HIS A N 1
ATOM 853 C CA . HIS A 1 112 ? -8.155 -6.326 16.285 1.00 87.00 112 HIS A CA 1
ATOM 854 C C . HIS A 1 112 ? -8.999 -6.820 17.457 1.00 87.00 112 HIS A C 1
ATOM 856 O O . HIS A 1 112 ? -8.772 -7.905 17.994 1.00 87.00 112 HIS A O 1
ATOM 862 N N . GLN A 1 113 ? -10.022 -6.043 17.801 1.00 83.06 113 GLN A N 1
ATOM 863 C CA . GLN A 1 113 ? -11.003 -6.414 18.811 1.00 83.06 113 GLN A CA 1
ATOM 864 C C . GLN A 1 113 ? -12.126 -7.251 18.172 1.00 83.06 113 GLN A C 1
ATOM 866 O O . GLN A 1 113 ? -12.631 -6.870 17.109 1.00 83.06 113 GLN A O 1
ATOM 871 N N . PRO A 1 114 ? -12.556 -8.368 18.788 1.00 81.88 114 PRO A N 1
ATOM 872 C CA . PRO A 1 114 ? -13.689 -9.148 18.295 1.00 81.88 114 PRO A CA 1
ATOM 873 C C . PRO A 1 114 ? -14.943 -8.285 18.103 1.00 81.88 114 PRO A C 1
ATOM 875 O O . PRO A 1 114 ? -15.240 -7.418 18.919 1.00 81.88 114 PRO A O 1
ATOM 878 N N . GLY A 1 115 ? -15.677 -8.507 17.010 1.00 75.88 115 GLY A N 1
ATOM 879 C CA . GLY A 1 115 ? -16.882 -7.733 16.681 1.00 75.88 115 GLY A CA 1
ATOM 880 C C . GLY A 1 115 ? -16.615 -6.339 16.099 1.00 75.88 115 GLY A C 1
ATOM 881 O O . GLY A 1 115 ? -17.557 -5.665 15.689 1.00 75.88 115 GLY A O 1
ATOM 882 N N . THR A 1 116 ? -15.351 -5.914 16.006 1.00 79.88 116 THR A N 1
ATOM 883 C CA . THR A 1 116 ? -14.974 -4.703 15.265 1.00 79.88 116 THR A CA 1
ATOM 884 C C . THR A 1 116 ? -14.644 -5.025 13.814 1.00 79.88 116 THR A C 1
ATOM 886 O O . THR A 1 116 ? -14.370 -6.167 13.447 1.00 79.88 116 THR A O 1
ATOM 889 N N . ARG A 1 117 ? -14.683 -4.011 12.952 1.00 76.12 117 ARG A N 1
ATOM 890 C CA . ARG A 1 117 ? -14.326 -4.178 11.545 1.00 76.12 117 ARG A CA 1
ATOM 891 C C . ARG A 1 117 ? -12.828 -4.433 11.389 1.00 76.12 117 ARG A C 1
ATOM 893 O O . ARG A 1 117 ? -12.008 -3.851 12.098 1.00 76.12 117 ARG A O 1
ATOM 900 N N . THR A 1 118 ? -12.468 -5.258 10.412 1.00 79.94 118 THR A N 1
ATOM 901 C CA . THR A 1 118 ? -11.075 -5.449 10.007 1.00 79.94 118 THR A CA 1
ATOM 902 C C . THR A 1 118 ? -10.459 -4.117 9.560 1.00 79.94 118 THR A C 1
ATOM 904 O O . THR A 1 118 ? -11.069 -3.417 8.747 1.00 79.94 118 THR A O 1
ATOM 907 N N . PRO A 1 119 ? -9.259 -3.760 10.053 1.00 87.56 119 PRO A N 1
ATOM 908 C CA . PRO A 1 119 ? -8.522 -2.601 9.567 1.00 87.56 119 PRO A CA 1
ATOM 909 C C . PRO A 1 119 ? -8.349 -2.608 8.043 1.00 87.56 119 PRO A C 1
ATOM 911 O O . PRO A 1 119 ? -8.088 -3.649 7.441 1.00 87.56 119 PRO A O 1
ATOM 914 N N . GLN A 1 120 ? -8.472 -1.437 7.419 1.00 88.25 120 GLN A N 1
ATOM 915 C CA . GLN A 1 120 ? -8.326 -1.254 5.974 1.00 88.25 120 GLN A CA 1
ATOM 916 C C . GLN A 1 120 ? -7.408 -0.075 5.677 1.00 88.25 120 GLN A C 1
ATOM 918 O O . GLN A 1 120 ? -7.409 0.926 6.394 1.00 88.25 120 GLN A O 1
ATOM 923 N N . CYS A 1 121 ? -6.638 -0.181 4.594 1.00 93.56 121 CYS A N 1
ATOM 924 C CA . CYS A 1 121 ? -5.762 0.899 4.176 1.00 93.56 121 CYS A CA 1
ATOM 925 C C . CYS A 1 121 ? -6.563 2.111 3.685 1.00 93.56 121 CYS A C 1
ATOM 927 O O . CYS A 1 121 ? -7.431 1.988 2.827 1.00 93.56 121 CYS A O 1
ATOM 929 N N . CYS A 1 122 ? -6.215 3.308 4.157 1.00 92.19 122 CYS A N 1
ATOM 930 C CA . CYS A 1 122 ? -6.833 4.548 3.684 1.00 92.19 122 CYS A CA 1
ATOM 931 C C . CYS A 1 122 ? -6.369 4.984 2.279 1.00 92.19 122 CYS A C 1
ATOM 933 O O . CYS A 1 122 ? -7.013 5.822 1.646 1.00 92.19 122 CYS A O 1
ATOM 935 N N . LEU A 1 123 ? -5.257 4.434 1.778 1.00 94.81 123 LEU A N 1
ATOM 936 C CA . LEU A 1 123 ? -4.625 4.858 0.525 1.00 94.81 123 LEU A CA 1
ATOM 937 C C . LEU A 1 123 ? -5.042 4.018 -0.685 1.00 94.81 123 LEU A C 1
ATOM 939 O O . LEU A 1 123 ? -4.845 4.467 -1.814 1.00 94.81 123 LEU A O 1
ATOM 943 N N . CYS A 1 124 ? -5.617 2.828 -0.499 1.00 94.31 124 CYS A N 1
ATOM 944 C CA . CYS A 1 124 ? -6.032 1.966 -1.606 1.00 94.31 124 CYS A CA 1
ATOM 945 C C . CYS A 1 124 ? -7.205 1.042 -1.222 1.00 94.31 124 CYS A C 1
ATOM 947 O O . CYS A 1 124 ? -7.406 0.787 -0.040 1.00 94.31 124 CYS A O 1
ATOM 949 N N . PRO A 1 125 ? -7.960 0.512 -2.203 1.00 89.75 125 PRO A N 1
ATOM 950 C CA . PRO A 1 125 ? -9.107 -0.366 -1.946 1.00 89.75 125 PRO A CA 1
ATOM 951 C C . PRO A 1 125 ? -8.724 -1.820 -1.644 1.00 89.75 125 PRO A C 1
ATOM 953 O O . PRO A 1 125 ? -9.611 -2.653 -1.480 1.00 89.75 125 PRO A O 1
ATOM 956 N N . VAL A 1 126 ? -7.435 -2.171 -1.669 1.00 90.75 126 VAL A N 1
ATOM 957 C CA . VAL A 1 126 ? -6.990 -3.564 -1.537 1.00 90.75 126 VAL A CA 1
ATOM 958 C C .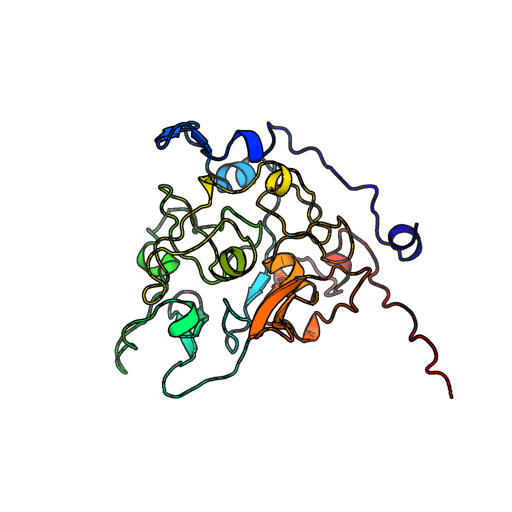 VAL A 1 126 ? -7.197 -4.041 -0.102 1.00 90.75 126 VAL A C 1
ATOM 960 O O . VAL A 1 126 ? -6.739 -3.399 0.842 1.00 90.75 126 VAL A O 1
ATOM 963 N N . THR A 1 127 ? -7.886 -5.168 0.065 1.00 88.50 127 THR A N 1
ATOM 964 C CA . THR A 1 127 ? -8.147 -5.764 1.383 1.00 88.50 127 THR A CA 1
ATOM 965 C C . THR A 1 127 ? -7.015 -6.688 1.823 1.00 88.50 127 THR A C 1
ATOM 967 O O . THR A 1 127 ? -6.391 -7.336 0.987 1.00 88.50 127 THR A O 1
ATOM 970 N N . GLY A 1 128 ? -6.812 -6.829 3.135 1.00 90.00 128 GLY A N 1
ATOM 971 C CA . GLY A 1 128 ? -5.779 -7.705 3.699 1.00 90.00 128 GLY A CA 1
ATOM 972 C C . GLY A 1 128 ? -4.375 -7.105 3.605 1.00 90.00 128 GLY A C 1
ATOM 973 O O . GLY A 1 128 ? -4.229 -5.892 3.462 1.00 90.00 128 GLY A O 1
ATOM 974 N N . GLY A 1 129 ? -3.345 -7.950 3.684 1.00 93.94 129 GLY A N 1
ATOM 975 C CA . GLY A 1 129 ? -1.940 -7.536 3.637 1.00 93.94 129 GLY A CA 1
ATOM 976 C C . GLY A 1 129 ? -1.437 -6.878 4.926 1.00 93.94 129 GLY A C 1
ATOM 977 O O . GLY A 1 129 ? -2.170 -6.701 5.897 1.00 93.94 129 GLY A O 1
ATOM 978 N N . ALA A 1 130 ? -0.154 -6.515 4.933 1.00 96.62 130 ALA A N 1
ATOM 979 C CA . ALA A 1 130 ? 0.499 -5.897 6.084 1.00 96.62 130 ALA A CA 1
ATOM 980 C C . 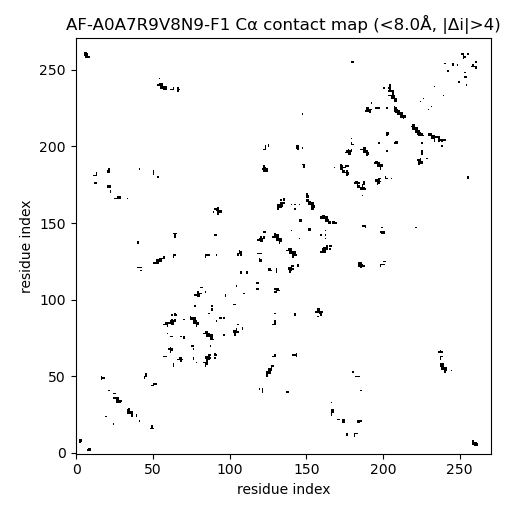ALA A 1 130 ? 0.036 -4.453 6.303 1.00 96.62 130 ALA A C 1
ATOM 982 O O . ALA A 1 130 ? 0.179 -3.618 5.414 1.00 96.62 130 ALA A O 1
ATOM 983 N N . LEU A 1 131 ? -0.472 -4.141 7.495 1.00 96.31 131 LEU A N 1
ATOM 984 C CA . LEU A 1 131 ? -0.945 -2.804 7.861 1.00 96.31 131 LEU A CA 1
ATOM 985 C C . LEU A 1 131 ? -0.199 -2.280 9.088 1.00 96.31 131 LEU A C 1
ATOM 987 O O . LEU A 1 131 ? 0.090 -3.043 10.010 1.00 96.31 131 LEU A O 1
ATOM 991 N N . LYS A 1 132 ? 0.053 -0.971 9.114 1.00 96.06 132 LYS A N 1
ATOM 992 C CA . LYS A 1 132 ? 0.518 -0.219 10.287 1.00 96.06 132 LYS A CA 1
ATOM 993 C C . LYS A 1 132 ? -0.431 0.945 10.556 1.00 96.06 132 LYS A C 1
ATOM 995 O O . LYS A 1 132 ? -1.155 1.382 9.653 1.00 96.06 132 LYS A O 1
ATOM 1000 N N . ARG A 1 133 ? -0.454 1.427 11.800 1.00 93.12 133 ARG A N 1
ATOM 1001 C CA . ARG A 1 133 ? -1.223 2.625 12.151 1.00 93.12 133 ARG A CA 1
ATOM 1002 C C . ARG A 1 133 ? -0.602 3.851 11.513 1.00 93.12 133 ARG A C 1
ATOM 1004 O O . ARG A 1 133 ? 0.621 3.977 11.475 1.00 93.12 133 ARG A O 1
ATOM 1011 N N . ALA A 1 134 ? -1.459 4.754 11.062 1.00 91.94 134 ALA A N 1
ATOM 1012 C CA . ALA A 1 134 ? -1.036 6.108 10.787 1.00 91.94 134 ALA A CA 1
ATOM 1013 C C . ALA A 1 134 ? -1.030 6.948 12.076 1.00 91.94 134 ALA A C 1
ATOM 1015 O O . ALA A 1 134 ? -1.688 6.593 13.056 1.00 91.94 134 ALA A O 1
ATOM 1016 N N . SER A 1 135 ? -0.322 8.076 12.059 1.00 91.31 135 SER A N 1
ATOM 1017 C CA . SER A 1 135 ? -0.383 9.096 13.113 1.00 91.31 135 SER A CA 1
ATOM 1018 C C . SER A 1 135 ? -1.770 9.737 13.219 1.00 91.31 135 SER A C 1
ATOM 1020 O O . SER A 1 135 ? -2.175 10.168 14.296 1.00 91.31 135 SER A O 1
ATOM 1022 N N . LEU A 1 136 ? -2.531 9.750 12.118 1.00 86.25 136 LEU A N 1
ATOM 1023 C CA . LEU A 1 136 ? -3.949 10.095 12.121 1.00 86.25 136 LEU A CA 1
ATOM 1024 C C . LEU A 1 136 ? -4.759 9.006 12.836 1.00 86.25 136 LEU A C 1
ATOM 1026 O O . LEU A 1 136 ? -4.757 7.838 12.439 1.00 86.25 136 LEU A O 1
ATOM 1030 N N . GLU A 1 137 ? -5.496 9.403 13.871 1.00 84.38 137 GLU A N 1
ATOM 1031 C CA . GLU A 1 137 ? -6.240 8.478 14.720 1.00 84.38 137 GLU A CA 1
ATOM 1032 C C . GLU A 1 137 ? -7.224 7.609 13.921 1.00 84.38 137 GLU A C 1
ATOM 1034 O O . GLU A 1 137 ? -8.066 8.088 13.163 1.00 84.38 137 GLU A O 1
ATOM 1039 N N . GLY A 1 138 ? -7.123 6.293 14.113 1.00 83.06 138 GLY A N 1
ATOM 1040 C CA . GLY A 1 138 ? -7.981 5.300 13.467 1.00 83.06 138 GLY A CA 1
ATOM 1041 C C . GLY A 1 138 ? -7.545 4.898 12.059 1.00 83.06 138 GLY A C 1
ATOM 1042 O O . GLY A 1 138 ? -8.026 3.878 11.569 1.00 83.06 138 GLY A O 1
ATOM 1043 N N . TYR A 1 139 ? -6.627 5.624 11.420 1.00 88.69 139 TYR A N 1
ATOM 1044 C CA . TYR A 1 139 ? -6.188 5.328 10.060 1.00 88.69 139 TYR A CA 1
ATOM 1045 C C . TYR A 1 139 ? -5.146 4.208 10.034 1.00 88.69 139 TYR A C 1
ATOM 1047 O O . TYR A 1 139 ? -4.260 4.118 10.885 1.00 88.69 139 TYR A O 1
ATOM 1055 N N . TRP A 1 140 ? -5.239 3.371 9.003 1.00 92.88 140 TRP A N 1
ATOM 1056 C CA . TRP A 1 140 ? -4.281 2.312 8.717 1.00 92.88 140 TRP A CA 1
ATOM 1057 C C . TRP A 1 140 ? -3.732 2.481 7.310 1.00 92.88 140 TRP A C 1
ATOM 1059 O O . TRP A 1 140 ? -4.435 2.920 6.395 1.00 92.88 140 TRP A O 1
ATOM 1069 N N . VAL A 1 141 ? -2.469 2.122 7.127 1.00 96.44 141 VAL A N 1
ATOM 1070 C CA . VAL A 1 141 ? -1.775 2.233 5.847 1.00 96.44 141 VAL A CA 1
ATOM 1071 C C . VAL A 1 141 ? -0.982 0.957 5.601 1.00 96.44 141 VAL A C 1
ATOM 1073 O O . VAL A 1 141 ? -0.355 0.421 6.514 1.00 96.44 141 VAL A O 1
ATOM 1076 N N . HIS A 1 142 ? -1.002 0.452 4.364 1.00 98.06 142 HIS A N 1
ATOM 1077 C CA . HIS A 1 142 ? -0.031 -0.560 3.958 1.00 98.06 142 HIS A CA 1
ATOM 1078 C C . HIS A 1 142 ? 1.351 0.091 3.874 1.00 98.06 142 HIS A C 1
ATOM 1080 O O . HIS A 1 142 ? 1.484 1.051 3.108 1.00 98.06 142 HIS A O 1
ATOM 1086 N N . PRO A 1 143 ? 2.401 -0.453 4.514 1.00 98.00 143 PRO A N 1
ATOM 1087 C CA . PRO A 1 143 ? 3.773 -0.025 4.240 1.00 98.00 143 PRO A CA 1
ATOM 1088 C C . PRO A 1 143 ? 4.105 -0.114 2.740 1.00 98.00 143 PRO A C 1
ATOM 1090 O O . PRO A 1 143 ? 4.742 0.771 2.181 1.00 98.00 143 PRO A O 1
ATOM 1093 N N . ALA A 1 144 ? 3.539 -1.103 2.034 1.00 97.69 144 ALA A N 1
ATOM 1094 C CA . ALA A 1 144 ? 3.614 -1.185 0.575 1.00 97.69 144 ALA A CA 1
ATOM 1095 C C . ALA A 1 144 ? 3.041 0.052 -0.141 1.00 97.69 144 ALA A C 1
ATOM 1097 O O . ALA A 1 144 ? 3.569 0.440 -1.172 1.00 97.69 144 ALA A O 1
ATOM 1098 N N . CYS A 1 145 ? 1.971 0.678 0.360 1.00 98.19 145 CYS A N 1
ATOM 1099 C CA . CYS A 1 145 ? 1.446 1.920 -0.215 1.00 98.19 145 CYS A CA 1
ATOM 1100 C C . CYS A 1 145 ? 2.327 3.122 0.145 1.00 98.19 145 CYS A C 1
ATOM 1102 O O . CYS A 1 145 ? 2.618 3.929 -0.738 1.00 98.19 145 CYS A O 1
ATOM 1104 N N . MET A 1 146 ? 2.778 3.211 1.403 1.00 97.44 146 MET A N 1
ATOM 1105 C CA . MET A 1 146 ? 3.708 4.249 1.870 1.00 97.44 146 MET A CA 1
ATOM 1106 C C . MET A 1 146 ? 4.962 4.317 0.989 1.00 97.44 146 MET A C 1
ATOM 1108 O O . MET A 1 146 ? 5.294 5.388 0.501 1.00 97.44 146 MET A O 1
ATOM 1112 N N . ASN A 1 147 ? 5.574 3.171 0.671 1.00 96.06 147 ASN A N 1
ATOM 1113 C CA . ASN A 1 147 ? 6.807 3.092 -0.128 1.00 96.06 147 ASN A CA 1
ATOM 1114 C C . ASN A 1 147 ? 6.731 3.762 -1.515 1.00 96.06 147 ASN A C 1
ATOM 1116 O O . ASN A 1 147 ? 7.766 3.996 -2.139 1.00 96.06 147 ASN A O 1
ATOM 1120 N N . TRP A 1 148 ? 5.526 4.026 -2.029 1.00 97.44 148 TRP A N 1
ATOM 1121 C CA . TRP A 1 148 ? 5.313 4.594 -3.362 1.00 97.44 148 TRP A CA 1
ATOM 1122 C C . TRP A 1 148 ? 4.632 5.964 -3.359 1.00 97.44 148 TRP A C 1
ATOM 1124 O O . TRP A 1 148 ? 4.700 6.650 -4.382 1.00 97.44 148 TRP A O 1
ATOM 1134 N N . ILE A 1 149 ? 3.974 6.366 -2.266 1.00 97.12 149 ILE A N 1
ATOM 1135 C CA . ILE A 1 149 ? 3.327 7.679 -2.143 1.00 97.12 149 ILE A CA 1
ATOM 1136 C C . ILE A 1 149 ? 4.323 8.640 -1.476 1.00 97.12 149 ILE A C 1
ATOM 1138 O O . ILE A 1 149 ? 4.546 8.511 -0.279 1.00 97.12 149 ILE A O 1
ATOM 1142 N N . PRO A 1 150 ? 4.915 9.601 -2.213 1.00 94.50 150 PRO A N 1
ATOM 1143 C CA . PRO A 1 150 ? 6.070 10.371 -1.735 1.00 94.50 150 PRO A CA 1
ATOM 1144 C C . PRO A 1 150 ? 5.842 11.182 -0.457 1.00 94.50 150 PRO A C 1
ATOM 1146 O O . PRO A 1 150 ? 6.793 11.472 0.258 1.00 94.50 150 PRO A O 1
ATOM 1149 N N . GLU A 1 151 ? 4.604 11.597 -0.198 1.00 96.12 151 GLU A N 1
ATOM 1150 C CA . GLU A 1 151 ? 4.252 12.398 0.974 1.00 96.12 151 GLU A CA 1
ATOM 1151 C C . GLU A 1 151 ? 4.109 11.555 2.251 1.00 96.12 151 GLU A C 1
ATOM 1153 O O . GLU A 1 151 ? 4.059 12.123 3.340 1.00 96.12 151 GLU A O 1
ATOM 1158 N N . VAL A 1 152 ? 4.036 10.225 2.127 1.00 96.56 152 VAL A N 1
ATOM 1159 C CA . VAL A 1 152 ? 3.820 9.299 3.243 1.00 96.56 152 VAL A CA 1
ATOM 1160 C C . VAL A 1 152 ? 5.149 8.670 3.644 1.00 96.56 152 VAL A C 1
ATOM 1162 O O . VAL A 1 152 ? 5.873 8.135 2.809 1.00 96.56 152 VAL A O 1
ATOM 1165 N N . THR A 1 153 ? 5.458 8.710 4.934 1.00 95.81 153 THR A N 1
ATOM 1166 C CA . THR A 1 153 ? 6.720 8.217 5.501 1.00 9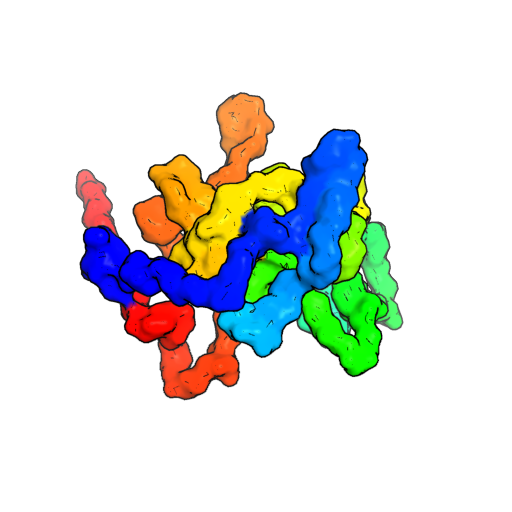5.81 153 THR A CA 1
ATOM 1167 C C . THR A 1 153 ? 6.474 7.609 6.879 1.00 95.81 153 THR A C 1
ATOM 1169 O O . THR A 1 153 ? 5.344 7.581 7.352 1.00 95.81 153 THR A O 1
ATOM 1172 N N . THR A 1 154 ? 7.519 7.135 7.541 1.00 94.69 154 THR A N 1
ATOM 1173 C CA . THR A 1 154 ? 7.537 6.869 8.983 1.00 94.69 154 THR A CA 1
ATOM 1174 C C . THR A 1 154 ? 8.576 7.776 9.641 1.00 94.69 154 THR A C 1
ATOM 1176 O O . THR A 1 154 ? 9.555 8.159 8.991 1.00 94.69 154 THR A O 1
ATOM 1179 N N . SER A 1 155 ? 8.356 8.162 10.897 1.00 89.19 155 SER A N 1
ATOM 1180 C CA . SER A 1 155 ? 9.351 8.878 11.709 1.00 89.19 155 SER A CA 1
ATOM 1181 C C . SER A 1 155 ? 10.393 7.928 12.306 1.00 89.19 155 SER A C 1
ATOM 1183 O O . SER A 1 155 ? 11.544 8.322 12.490 1.00 89.19 155 SER A O 1
ATOM 1185 N N . ASP A 1 156 ? 10.020 6.664 12.517 1.00 93.00 156 ASP A N 1
ATOM 1186 C CA . ASP A 1 156 ? 10.914 5.583 12.925 1.00 93.00 156 ASP A CA 1
ATOM 1187 C C . ASP A 1 156 ? 10.980 4.514 11.822 1.00 93.00 156 ASP A C 1
ATOM 1189 O O . ASP A 1 156 ? 10.016 3.785 11.571 1.00 93.00 156 ASP A O 1
ATOM 1193 N N . TRP A 1 157 ? 12.120 4.444 11.131 1.00 91.56 157 TRP A N 1
ATOM 1194 C CA . TRP A 1 157 ? 12.380 3.467 10.066 1.00 91.56 157 TRP A CA 1
ATOM 1195 C C . TRP A 1 157 ? 12.768 2.085 10.598 1.00 91.56 157 TRP A C 1
ATOM 1197 O O . TRP A 1 157 ? 12.695 1.115 9.850 1.00 91.56 157 TRP A O 1
ATOM 1207 N N . SER A 1 158 ? 13.138 1.983 11.875 1.00 91.12 158 SER A N 1
ATOM 1208 C CA . SER A 1 158 ? 13.430 0.711 12.537 1.00 91.12 158 SER A CA 1
ATOM 1209 C C . SER A 1 158 ? 12.143 0.042 13.004 1.00 91.12 158 SER A C 1
ATOM 1211 O O . SER A 1 158 ? 11.963 -1.153 12.801 1.00 91.12 158 SER A O 1
ATOM 1213 N N . ALA A 1 159 ? 11.220 0.810 13.589 1.00 91.38 159 ALA A N 1
ATOM 1214 C CA . ALA A 1 159 ? 9.914 0.301 14.009 1.00 91.38 159 ALA A CA 1
ATOM 1215 C C . ALA A 1 159 ? 8.884 0.286 12.868 1.00 91.38 159 ALA A C 1
ATOM 1217 O O . ALA A 1 159 ? 7.873 -0.413 12.956 1.00 91.38 159 ALA A O 1
ATOM 1218 N N . MET A 1 160 ? 9.114 1.045 11.788 1.00 94.62 160 MET A N 1
ATOM 1219 C CA . MET A 1 160 ? 8.167 1.241 10.680 1.00 94.62 160 MET A CA 1
ATOM 1220 C C . MET A 1 160 ? 6.778 1.694 11.167 1.00 94.62 160 MET A C 1
ATOM 1222 O O . MET A 1 160 ? 5.750 1.257 10.639 1.00 94.62 160 MET A O 1
ATOM 1226 N N . GLU A 1 161 ? 6.726 2.486 12.239 1.00 92.25 161 GLU A N 1
ATOM 1227 C CA . GLU A 1 161 ? 5.508 3.081 12.795 1.00 92.25 161 GLU A CA 1
ATOM 1228 C C . GLU A 1 161 ? 5.819 4.283 13.709 1.00 92.25 161 GLU A C 1
ATOM 1230 O O . GLU A 1 161 ? 6.880 4.302 14.328 1.00 92.25 161 GLU A O 1
ATOM 1235 N N . PRO A 1 162 ? 4.888 5.247 13.850 1.00 93.81 162 PRO A N 1
ATOM 1236 C CA . PRO A 1 162 ? 3.643 5.382 13.091 1.00 93.81 162 PRO A CA 1
ATOM 1237 C C . PRO A 1 162 ? 3.893 5.832 11.644 1.00 93.81 162 PRO A C 1
ATOM 1239 O O . PRO A 1 162 ? 4.866 6.516 11.341 1.00 93.81 162 PRO A O 1
ATOM 1242 N N . ILE A 1 163 ? 2.981 5.471 10.740 1.00 96.12 163 ILE A N 1
ATOM 1243 C CA . ILE A 1 163 ? 2.990 6.008 9.374 1.00 96.12 163 ILE A CA 1
ATOM 1244 C C . ILE A 1 163 ? 2.456 7.448 9.394 1.00 96.12 163 ILE A C 1
ATOM 1246 O O . ILE A 1 163 ? 1.359 7.721 9.868 1.00 96.12 163 ILE A O 1
ATOM 1250 N N . GLU A 1 164 ? 3.204 8.385 8.840 1.00 94.81 164 GLU A N 1
ATOM 1251 C CA . GLU A 1 164 ? 2.928 9.819 8.849 1.00 94.81 164 GLU A CA 1
ATOM 1252 C C . GLU A 1 164 ? 2.738 10.373 7.433 1.00 94.81 164 GLU A C 1
ATOM 1254 O O . GLU A 1 164 ? 3.106 9.743 6.440 1.00 94.81 164 GLU A O 1
ATOM 1259 N N . GLY A 1 165 ? 2.179 11.583 7.332 1.00 93.50 165 GLY A N 1
ATOM 1260 C CA . GLY A 1 165 ? 2.119 12.341 6.081 1.00 93.50 165 GLY A CA 1
ATOM 1261 C C . GLY A 1 165 ? 0.898 12.060 5.205 1.00 93.50 165 GLY A C 1
ATOM 1262 O O . GLY A 1 165 ? 0.792 12.605 4.107 1.00 93.50 165 GLY A O 1
ATOM 1263 N N . VAL A 1 166 ? -0.074 11.281 5.690 1.00 91.00 166 VAL A N 1
ATOM 1264 C CA . VAL A 1 166 ? -1.362 11.066 5.001 1.00 91.00 166 VAL A CA 1
ATOM 1265 C C . VAL A 1 166 ? -2.101 12.395 4.786 1.00 91.00 166 VAL A C 1
ATOM 1267 O O . VAL A 1 166 ? -2.650 12.637 3.712 1.00 91.00 166 VAL A O 1
ATOM 1270 N N . GLU A 1 167 ? -2.050 13.287 5.773 1.00 87.81 167 GLU A N 1
ATOM 1271 C CA . GLU A 1 167 ? -2.606 14.645 5.757 1.00 87.81 167 GLU A CA 1
ATOM 1272 C C . GLU A 1 167 ? -1.862 15.616 4.824 1.00 87.81 167 GLU A C 1
ATOM 1274 O O . GLU A 1 167 ? -2.371 16.698 4.524 1.00 87.81 167 GLU A O 1
ATOM 1279 N N . LYS A 1 168 ? -0.662 15.237 4.362 1.00 91.44 168 LYS A N 1
ATOM 1280 C CA . LYS A 1 168 ? 0.190 16.022 3.449 1.00 91.44 168 LYS A CA 1
ATOM 1281 C C . LYS A 1 168 ? 0.031 15.601 1.985 1.00 91.44 168 LYS A C 1
ATOM 1283 O O . LYS A 1 168 ? 0.562 16.267 1.093 1.00 91.44 168 LYS A O 1
ATOM 1288 N N . ILE A 1 169 ? -0.691 14.507 1.720 1.00 91.38 169 ILE A N 1
ATOM 1289 C CA . ILE A 1 169 ? -0.930 14.001 0.366 1.00 91.38 169 ILE A CA 1
ATOM 1290 C C . ILE A 1 169 ? -1.696 15.049 -0.445 1.00 91.38 169 ILE A C 1
ATOM 1292 O O . ILE A 1 169 ? -2.809 15.447 -0.094 1.00 91.38 169 ILE A O 1
ATOM 1296 N N . GLN A 1 170 ? -1.115 15.435 -1.582 1.00 88.88 170 GLN A N 1
ATOM 1297 C CA . GLN A 1 170 ? -1.685 16.428 -2.490 1.00 88.88 170 GLN A CA 1
ATOM 1298 C C . GLN A 1 170 ? -3.078 16.024 -2.987 1.00 88.88 170 GLN A C 1
ATOM 1300 O O . GLN A 1 170 ? -3.344 14.853 -3.288 1.00 88.88 170 GLN A O 1
ATOM 1305 N N . LYS A 1 171 ? -3.969 17.015 -3.100 1.00 84.12 171 LYS A N 1
ATOM 1306 C CA . LYS A 1 171 ? -5.390 16.839 -3.440 1.00 84.12 171 LYS A CA 1
ATOM 1307 C C . LYS A 1 171 ? -5.568 16.033 -4.732 1.00 84.12 171 LYS A C 1
ATOM 1309 O O . LYS A 1 171 ? -6.408 15.137 -4.807 1.00 84.12 171 LYS A O 1
ATOM 1314 N N . GLU A 1 172 ? -4.725 16.308 -5.714 1.00 88.12 172 GLU A N 1
ATOM 1315 C CA . GLU A 1 172 ? -4.751 15.746 -7.060 1.00 88.12 172 GLU A CA 1
ATOM 1316 C C . GLU A 1 172 ? -4.578 14.223 -7.026 1.00 88.12 172 GLU A C 1
ATOM 1318 O O . GLU A 1 172 ? -5.244 13.506 -7.773 1.00 88.12 172 GLU A O 1
ATOM 1323 N N . ARG A 1 173 ? -3.753 13.691 -6.110 1.00 92.38 173 ARG A N 1
ATOM 1324 C CA . ARG A 1 173 ? -3.545 12.237 -5.977 1.00 92.38 173 ARG A CA 1
ATOM 1325 C C . ARG A 1 173 ? -4.812 11.503 -5.571 1.00 92.38 173 ARG A C 1
ATOM 1327 O O . ARG A 1 173 ? -4.991 10.350 -5.968 1.00 92.38 173 ARG A O 1
ATOM 1334 N N . TRP A 1 174 ? -5.668 12.148 -4.787 1.00 84.56 174 TRP A N 1
ATOM 1335 C CA . TRP A 1 174 ? -6.952 11.600 -4.364 1.00 84.56 174 TRP A CA 1
ATOM 1336 C C . TRP A 1 174 ? -7.989 11.655 -5.488 1.00 84.56 174 TRP A C 1
ATOM 1338 O O . TRP A 1 174 ? -8.799 10.744 -5.608 1.00 84.56 174 TRP A O 1
ATOM 1348 N N . GLU A 1 175 ? -7.939 12.672 -6.350 1.00 83.94 175 GLU A N 1
ATOM 1349 C CA . GLU A 1 175 ? -8.920 12.881 -7.429 1.00 83.94 175 GLU A CA 1
ATOM 1350 C C . GLU A 1 175 ? -8.672 12.026 -8.680 1.00 83.94 175 GLU A C 1
ATOM 1352 O O . GLU A 1 175 ? -9.585 11.835 -9.486 1.00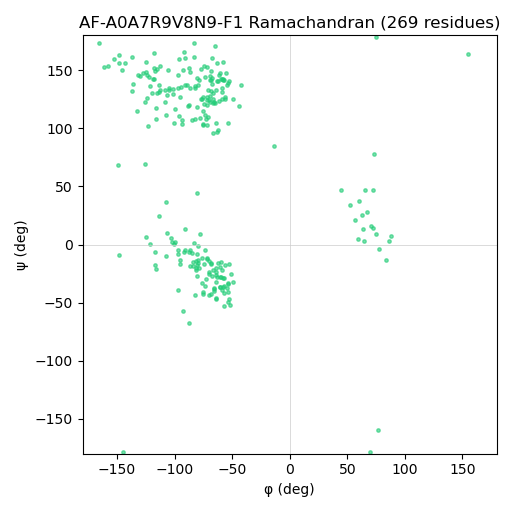 83.94 175 GLU A O 1
ATOM 1357 N N . LEU A 1 176 ? -7.468 11.469 -8.848 1.00 86.38 176 LEU A N 1
ATOM 1358 C CA . LEU A 1 176 ? -7.177 10.550 -9.952 1.00 86.38 176 LEU A CA 1
ATOM 1359 C C . LEU A 1 176 ? -8.120 9.327 -9.938 1.00 86.38 176 LEU A C 1
ATOM 1361 O O . LEU A 1 176 ? -8.628 8.910 -8.899 1.00 86.38 176 LEU A O 1
ATOM 1365 N N . ALA A 1 177 ? -8.292 8.681 -11.090 1.00 86.44 177 ALA A N 1
ATOM 1366 C CA . ALA A 1 177 ? -8.880 7.344 -11.177 1.00 86.44 177 ALA A CA 1
ATOM 1367 C C . ALA A 1 177 ? -7.765 6.310 -11.366 1.00 86.44 177 ALA A C 1
ATOM 1369 O O . ALA A 1 177 ? -6.866 6.498 -12.191 1.00 86.44 177 ALA A O 1
ATOM 1370 N N . CYS A 1 178 ? -7.812 5.207 -10.618 1.00 89.88 178 CYS A N 1
ATOM 1371 C CA . CYS A 1 178 ? -6.867 4.111 -10.812 1.00 89.88 178 CYS A CA 1
ATOM 1372 C C . CYS A 1 178 ? -7.150 3.392 -12.137 1.00 89.88 178 CYS A C 1
ATOM 1374 O O . CYS A 1 178 ? -8.251 2.900 -12.359 1.00 89.88 178 CYS A O 1
ATOM 1376 N N . CYS A 1 179 ? -6.161 3.277 -13.023 1.00 87.94 179 CYS A N 1
ATOM 1377 C CA . CYS A 1 179 ? -6.359 2.628 -14.320 1.00 87.94 179 CYS A CA 1
ATOM 1378 C C . CYS A 1 179 ? -6.604 1.111 -14.237 1.00 87.94 179 CYS A C 1
ATOM 1380 O O . CYS A 1 179 ? -7.099 0.552 -15.217 1.00 87.94 179 CYS A O 1
ATOM 1382 N N . VAL A 1 180 ? -6.301 0.485 -13.092 1.00 85.69 180 VAL A N 1
ATOM 1383 C CA . VAL A 1 180 ? -6.522 -0.944 -12.821 1.00 85.69 180 VAL A CA 1
ATOM 1384 C C . VAL A 1 180 ? -7.934 -1.169 -12.271 1.00 85.69 180 VAL A C 1
ATOM 1386 O O . VAL A 1 180 ? -8.773 -1.708 -12.978 1.00 85.69 180 VAL A O 1
ATOM 1389 N N . CYS A 1 181 ? -8.240 -0.690 -11.058 1.00 83.50 181 CYS A N 1
ATOM 1390 C CA . CYS A 1 181 ? -9.541 -0.930 -10.413 1.00 83.50 181 CYS A CA 1
ATOM 1391 C C . CYS A 1 181 ? -10.647 0.065 -10.813 1.00 83.50 181 CYS A C 1
ATOM 1393 O O . CYS A 1 181 ? -11.792 -0.108 -10.418 1.00 83.50 181 CYS A O 1
ATOM 1395 N N . LYS A 1 182 ? -10.318 1.119 -11.575 1.00 83.62 182 LYS A N 1
ATOM 1396 C CA . LYS A 1 182 ? -11.230 2.193 -12.031 1.00 83.62 182 LYS A CA 1
ATOM 1397 C C . LYS A 1 182 ? -11.839 3.067 -10.927 1.00 83.62 182 LYS A C 1
ATOM 1399 O O . LYS A 1 182 ? -12.732 3.861 -11.203 1.00 83.62 182 LYS A O 1
ATOM 1404 N N . GLN A 1 183 ? -11.323 2.986 -9.701 1.00 84.44 183 GLN A N 1
ATOM 1405 C CA . GLN A 1 183 ? -11.872 3.709 -8.550 1.00 84.44 183 GLN A CA 1
ATOM 1406 C C . GLN A 1 183 ? -11.133 5.016 -8.262 1.00 84.44 183 GLN A C 1
ATOM 1408 O O . GLN A 1 183 ? -9.909 5.102 -8.416 1.00 84.44 183 GLN A O 1
ATOM 1413 N N . CYS A 1 184 ? -11.881 6.014 -7.786 1.00 82.88 184 CYS A N 1
ATOM 1414 C CA . CYS A 1 184 ? -11.342 7.307 -7.358 1.00 82.88 184 CYS A CA 1
ATOM 1415 C C . CYS A 1 184 ? -10.989 7.357 -5.865 1.00 82.88 184 CYS A C 1
ATOM 1417 O O . CYS A 1 184 ? -10.384 8.325 -5.429 1.00 82.88 184 CYS A O 1
ATOM 1419 N N . MET A 1 185 ? -11.296 6.329 -5.070 1.00 84.94 185 MET A N 1
ATOM 1420 C CA . MET A 1 185 ? -10.881 6.291 -3.663 1.00 84.94 185 MET A CA 1
ATOM 1421 C C . MET A 1 185 ? -9.346 6.270 -3.512 1.00 84.94 185 MET A C 1
ATOM 1423 O O . MET A 1 185 ? -8.638 5.829 -4.423 1.00 84.94 185 MET A O 1
ATOM 1427 N N . GLY A 1 186 ? -8.828 6.720 -2.365 1.00 90.25 186 GLY A N 1
ATOM 1428 C CA . GLY A 1 186 ? -7.409 6.596 -1.995 1.00 90.25 186 GLY A CA 1
ATOM 1429 C C . GLY A 1 186 ? -6.457 7.463 -2.807 1.00 90.25 186 GLY A C 1
ATOM 1430 O O . GLY A 1 186 ? -6.872 8.195 -3.705 1.00 90.25 186 GLY A O 1
ATOM 1431 N N . ALA A 1 187 ? -5.165 7.347 -2.525 1.00 92.25 187 ALA A N 1
ATOM 1432 C CA . ALA A 1 187 ? -4.122 8.114 -3.192 1.00 92.25 187 ALA A CA 1
ATOM 1433 C C . ALA A 1 187 ? -3.484 7.299 -4.323 1.00 92.25 187 ALA A C 1
ATOM 1435 O O . ALA A 1 187 ? -3.174 6.115 -4.171 1.00 92.25 187 ALA A O 1
ATOM 1436 N N . LYS A 1 188 ? -3.298 7.928 -5.486 1.00 94.94 188 LYS A N 1
ATOM 1437 C CA . LYS A 1 188 ? -2.669 7.295 -6.648 1.00 94.94 188 LYS A CA 1
ATOM 1438 C C . LYS A 1 188 ? -1.252 7.819 -6.863 1.00 94.94 188 LYS A C 1
ATOM 1440 O O . LYS A 1 188 ? -0.936 8.982 -6.597 1.00 94.94 188 LYS A O 1
ATOM 1445 N N . VAL A 1 189 ? -0.420 6.952 -7.427 1.00 97.06 189 VAL A N 1
ATOM 1446 C CA . VAL A 1 189 ? 0.818 7.348 -8.099 1.00 97.06 189 VAL A CA 1
ATOM 1447 C C . VAL A 1 189 ? 0.571 7.467 -9.596 1.00 97.06 189 VAL A C 1
ATOM 1449 O O . VAL A 1 189 ? -0.390 6.901 -10.115 1.00 97.06 189 VAL A O 1
ATOM 1452 N N . GLN A 1 190 ? 1.436 8.197 -10.294 1.00 96.75 190 GLN A N 1
ATOM 1453 C CA . GLN A 1 190 ? 1.368 8.350 -11.744 1.00 96.75 190 GLN A CA 1
ATOM 1454 C C . GLN A 1 190 ? 2.559 7.684 -12.421 1.00 96.75 190 GLN A C 1
ATOM 1456 O O . GLN A 1 190 ? 3.630 7.525 -11.831 1.00 96.75 190 GLN A O 1
ATOM 1461 N N . CYS A 1 191 ? 2.340 7.278 -13.667 1.00 96.31 191 CYS A N 1
ATOM 1462 C CA . CYS A 1 191 ? 3.384 6.748 -14.525 1.00 96.31 191 CYS A CA 1
ATOM 1463 C C . CYS A 1 191 ? 4.460 7.806 -14.813 1.00 96.31 191 CYS A C 1
ATOM 1465 O O . CYS A 1 191 ? 4.145 8.953 -15.099 1.00 96.31 191 CYS A O 1
ATOM 1467 N N . ASP A 1 192 ? 5.732 7.415 -14.843 1.00 96.00 192 ASP A N 1
ATOM 1468 C CA . ASP A 1 192 ? 6.819 8.363 -15.140 1.00 96.00 192 ASP A CA 1
ATOM 1469 C C . ASP A 1 192 ? 6.864 8.806 -16.616 1.00 96.00 192 ASP A C 1
ATOM 1471 O O . ASP A 1 192 ? 7.576 9.743 -16.956 1.00 96.00 192 ASP A O 1
ATOM 1475 N N . MET A 1 193 ? 6.107 8.139 -17.494 1.00 93.62 193 MET A N 1
ATOM 1476 C CA . MET A 1 193 ? 6.046 8.429 -18.933 1.00 93.62 193 MET A CA 1
ATOM 1477 C C . MET A 1 193 ? 4.720 9.091 -19.355 1.00 93.62 193 MET A C 1
ATOM 1479 O O . MET A 1 193 ? 4.580 9.506 -20.502 1.00 93.62 193 MET A O 1
ATOM 1483 N N . CYS A 1 194 ? 3.710 9.155 -18.472 1.00 92.38 194 CYS A N 1
ATOM 1484 C CA . CYS A 1 194 ? 2.418 9.800 -18.758 1.00 92.38 194 CYS A CA 1
ATOM 1485 C C . CYS A 1 194 ? 1.580 10.043 -17.492 1.00 92.38 194 CYS A C 1
ATOM 1487 O O . CYS A 1 194 ? 1.831 9.471 -16.444 1.00 92.38 194 CYS A O 1
ATOM 1489 N N . TYR A 1 195 ? 0.454 10.745 -17.611 1.00 89.62 195 TYR A N 1
ATOM 1490 C CA . TYR A 1 195 ? -0.412 11.071 -16.466 1.00 89.62 195 TYR A CA 1
ATOM 1491 C C . TYR A 1 195 ? -1.324 9.939 -15.956 1.00 89.62 195 TYR A C 1
ATOM 1493 O O . TYR A 1 195 ? -2.200 10.185 -15.127 1.00 89.62 195 TYR A O 1
ATOM 1501 N N . THR A 1 196 ? -1.157 8.699 -16.434 1.00 90.81 196 THR A N 1
ATOM 1502 C CA . THR A 1 196 ? -2.011 7.572 -16.009 1.00 90.81 196 THR A CA 1
ATOM 1503 C C . THR A 1 196 ? -1.765 7.249 -14.534 1.00 90.81 196 THR A C 1
ATOM 1505 O O . THR A 1 196 ? -0.636 6.919 -14.170 1.00 90.81 196 THR A O 1
ATOM 1508 N N . GLY A 1 197 ? -2.820 7.318 -13.716 1.00 93.75 197 GLY A N 1
ATOM 1509 C CA . GLY A 1 197 ? -2.779 7.035 -12.281 1.00 93.75 197 GLY A CA 1
ATOM 1510 C C . GLY A 1 197 ? -3.122 5.585 -11.924 1.00 93.75 197 GLY A C 1
ATOM 1511 O O . GLY A 1 197 ? -3.901 4.929 -12.619 1.00 93.75 197 GLY A O 1
ATOM 1512 N N . PHE A 1 198 ? -2.560 5.074 -10.833 1.00 95.94 198 PHE A N 1
ATOM 1513 C CA . PHE A 1 198 ? -2.888 3.762 -10.264 1.00 95.94 198 PHE A CA 1
ATOM 1514 C C . PHE A 1 198 ? -2.522 3.686 -8.777 1.00 95.94 198 PHE A C 1
ATOM 1516 O O . PHE A 1 198 ? -1.640 4.405 -8.309 1.00 95.94 198 PHE A O 1
ATOM 1523 N N . HIS A 1 199 ? -3.210 2.829 -8.017 1.00 97.12 199 HIS A N 1
ATOM 1524 C CA . HIS A 1 199 ? -2.801 2.515 -6.644 1.00 97.12 199 HIS A CA 1
ATOM 1525 C C . HIS A 1 199 ? -1.562 1.612 -6.660 1.00 97.12 199 HIS A C 1
ATOM 1527 O O . HIS A 1 199 ? -1.515 0.712 -7.504 1.00 97.12 199 HIS A O 1
ATOM 1533 N N . PRO A 1 200 ? -0.615 1.763 -5.716 1.00 97.50 200 PRO A N 1
ATOM 1534 C CA . PRO A 1 200 ? 0.576 0.913 -5.649 1.00 97.50 200 PRO A CA 1
ATOM 1535 C C . PRO A 1 200 ? 0.260 -0.590 -5.623 1.00 97.50 200 PRO A C 1
ATOM 1537 O O . PRO A 1 200 ? 0.768 -1.339 -6.454 1.00 97.50 200 PRO A O 1
ATOM 1540 N N . LEU A 1 201 ? -0.651 -1.034 -4.748 1.00 96.69 201 LEU A N 1
ATOM 1541 C CA . LEU A 1 201 ? -1.018 -2.454 -4.666 1.00 96.69 201 LEU A CA 1
ATOM 1542 C C . LEU A 1 201 ? -1.873 -2.946 -5.840 1.00 96.69 201 LEU A C 1
ATOM 1544 O O . LEU A 1 201 ? -1.749 -4.101 -6.227 1.00 96.69 201 LEU A O 1
ATOM 1548 N N . CYS A 1 202 ? -2.690 -2.089 -6.463 1.00 94.06 202 CYS A N 1
ATOM 1549 C CA . CYS A 1 202 ? -3.365 -2.465 -7.711 1.00 94.06 202 CYS A CA 1
ATOM 1550 C C . CYS A 1 202 ? -2.357 -2.671 -8.846 1.00 94.06 202 CYS A C 1
ATOM 1552 O O . CYS A 1 202 ? -2.527 -3.560 -9.672 1.00 94.06 202 CYS A O 1
ATOM 1554 N N . ALA A 1 203 ? -1.313 -1.845 -8.890 1.00 95.69 203 ALA A N 1
ATOM 1555 C CA . ALA A 1 203 ? -0.261 -1.957 -9.882 1.00 95.69 203 ALA A CA 1
ATOM 1556 C C . ALA A 1 203 ? 0.583 -3.215 -9.668 1.00 95.69 203 ALA A C 1
ATOM 1558 O O . ALA A 1 203 ? 0.831 -3.930 -10.631 1.00 95.69 203 ALA A O 1
ATOM 1559 N N . ARG A 1 204 ? 0.925 -3.531 -8.413 1.00 95.00 204 ARG A N 1
ATOM 1560 C CA . ARG A 1 204 ? 1.558 -4.802 -8.037 1.00 95.00 204 ARG A CA 1
ATOM 1561 C C . ARG A 1 204 ? 0.709 -6.001 -8.468 1.00 95.00 204 ARG A C 1
ATOM 1563 O O . ARG A 1 204 ? 1.187 -6.822 -9.234 1.00 95.00 204 ARG A O 1
ATOM 1570 N N . MET A 1 205 ? -0.568 -6.025 -8.084 1.00 93.06 205 MET A N 1
ATOM 1571 C CA . MET A 1 205 ? -1.515 -7.085 -8.456 1.00 93.06 205 MET A CA 1
ATOM 1572 C C . MET A 1 205 ? -1.652 -7.269 -9.975 1.00 93.06 205 MET A C 1
ATOM 1574 O O . MET A 1 205 ? -1.820 -8.382 -10.464 1.00 93.06 205 MET A O 1
ATOM 1578 N N . ALA A 1 206 ? -1.589 -6.174 -10.735 1.00 87.88 206 ALA A N 1
ATOM 1579 C CA . ALA A 1 206 ? -1.628 -6.206 -12.192 1.00 87.88 206 ALA A CA 1
ATOM 1580 C C . ALA A 1 206 ? -0.260 -6.502 -12.837 1.00 87.88 206 ALA A C 1
ATOM 1582 O O . ALA A 1 206 ? -0.173 -6.494 -14.061 1.00 87.88 206 ALA A O 1
ATOM 1583 N N . GLY A 1 207 ? 0.805 -6.724 -12.060 1.00 90.25 207 GLY A N 1
ATOM 1584 C CA . GLY A 1 207 ? 2.152 -6.975 -12.574 1.00 90.25 207 GLY A CA 1
ATOM 1585 C C . GLY A 1 207 ? 2.788 -5.770 -13.268 1.00 90.25 207 GLY A C 1
ATOM 1586 O O . GLY A 1 207 ? 3.574 -5.933 -14.196 1.00 90.25 207 GLY A O 1
ATOM 1587 N N . LEU A 1 208 ? 2.417 -4.546 -12.891 1.00 93.56 208 LEU A N 1
ATOM 1588 C CA . LEU A 1 208 ? 3.014 -3.337 -13.457 1.00 93.56 208 LEU A CA 1
ATOM 1589 C C . LEU A 1 208 ? 4.419 -3.104 -12.903 1.00 93.56 208 LEU A C 1
ATOM 1591 O O . LEU A 1 208 ? 4.739 -3.473 -11.773 1.00 93.56 208 LEU A O 1
ATOM 1595 N N . LYS A 1 209 ? 5.256 -2.411 -13.680 1.00 94.12 209 LYS A N 1
ATOM 1596 C CA . LYS A 1 209 ? 6.645 -2.160 -13.290 1.00 94.12 209 LYS A CA 1
ATOM 1597 C C . LYS A 1 209 ? 6.736 -1.076 -12.212 1.00 94.12 209 LYS A C 1
ATOM 1599 O O . LYS A 1 209 ? 6.632 0.117 -12.510 1.00 94.12 209 LYS A O 1
ATOM 1604 N N . LEU A 1 210 ? 6.971 -1.516 -10.978 1.00 94.94 210 LEU A N 1
ATOM 1605 C CA . LEU A 1 210 ? 7.264 -0.703 -9.800 1.00 94.94 210 LEU A CA 1
ATOM 1606 C C . LEU A 1 210 ? 8.608 -1.175 -9.230 1.00 94.94 210 LEU A C 1
ATOM 1608 O O . LEU A 1 210 ? 8.674 -2.227 -8.607 1.00 94.94 210 LEU A O 1
ATOM 1612 N N . HIS A 1 211 ? 9.688 -0.431 -9.480 1.00 93.12 211 HIS A N 1
ATOM 1613 C CA . HIS A 1 211 ? 11.017 -0.750 -8.930 1.00 93.12 211 HIS A CA 1
ATOM 1614 C C . HIS A 1 211 ? 11.798 0.512 -8.565 1.00 93.12 211 HIS A C 1
ATOM 1616 O O . HIS A 1 211 ? 11.557 1.587 -9.117 1.00 93.12 211 HIS A O 1
ATOM 1622 N N . VAL A 1 212 ? 12.742 0.373 -7.643 1.00 93.06 212 VAL A N 1
ATOM 1623 C CA . VAL A 1 212 ? 13.720 1.413 -7.323 1.00 93.06 212 VAL A CA 1
ATOM 1624 C C . VAL A 1 212 ? 14.972 1.139 -8.150 1.00 93.06 212 VAL A C 1
ATOM 1626 O O . VAL A 1 212 ? 15.386 -0.011 -8.280 1.00 93.06 212 VAL A O 1
ATOM 1629 N N . LYS A 1 213 ? 15.552 2.176 -8.752 1.00 92.75 213 LYS A N 1
ATOM 1630 C CA . LYS A 1 213 ? 16.836 2.091 -9.455 1.00 92.75 213 LYS A CA 1
ATOM 1631 C C . LYS A 1 213 ? 17.791 3.157 -8.951 1.00 92.75 213 LYS A C 1
ATOM 1633 O O . LYS A 1 213 ? 17.351 4.261 -8.644 1.00 92.75 213 LYS A O 1
ATOM 1638 N N . GLU A 1 214 ? 19.076 2.852 -8.941 1.00 94.50 214 GLU A N 1
ATOM 1639 C CA . GLU A 1 214 ? 20.118 3.847 -8.713 1.00 94.50 214 GLU A CA 1
ATOM 1640 C C . GLU A 1 214 ? 20.382 4.634 -10.006 1.00 94.50 214 GLU A C 1
ATOM 1642 O O . GLU A 1 214 ? 20.362 4.087 -11.116 1.00 94.50 214 GLU A O 1
ATOM 1647 N N . THR A 1 215 ? 20.532 5.947 -9.890 1.00 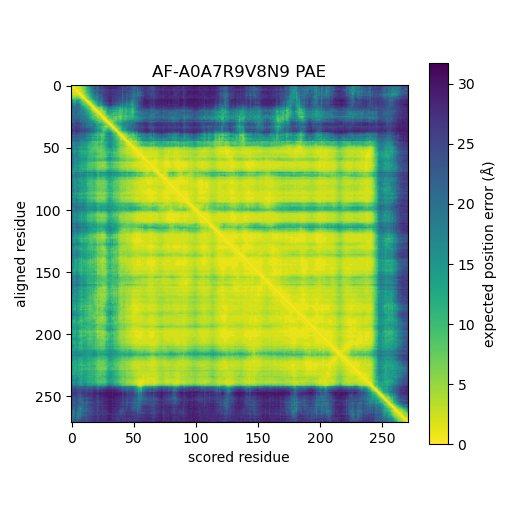92.00 215 THR A N 1
ATOM 1648 C CA . THR A 1 215 ? 20.904 6.841 -10.988 1.00 92.00 215 THR A CA 1
ATOM 1649 C C . THR A 1 215 ? 22.420 7.010 -11.042 1.00 92.00 215 THR A C 1
ATOM 1651 O O . THR A 1 215 ? 23.128 6.670 -10.104 1.00 92.00 215 THR A O 1
ATOM 1654 N N . ALA A 1 216 ? 22.940 7.551 -12.147 1.00 91.69 216 ALA A N 1
ATOM 1655 C CA . ALA A 1 216 ? 24.386 7.722 -12.332 1.00 91.69 216 ALA A CA 1
ATOM 1656 C C . ALA A 1 216 ? 25.056 8.599 -11.251 1.00 91.69 216 ALA A C 1
ATOM 1658 O O . ALA A 1 216 ? 26.256 8.491 -11.038 1.00 91.69 216 ALA A O 1
ATOM 1659 N N . ASP A 1 217 ? 24.287 9.455 -10.573 1.00 92.56 217 ASP A N 1
ATOM 1660 C CA . ASP A 1 217 ? 24.715 10.289 -9.446 1.00 92.56 217 ASP A CA 1
ATOM 1661 C C . ASP A 1 217 ? 24.524 9.622 -8.067 1.00 92.56 217 ASP A C 1
ATOM 1663 O O . ASP A 1 217 ? 24.576 10.310 -7.050 1.00 92.56 217 ASP A O 1
ATOM 1667 N N . GLY A 1 218 ? 24.272 8.308 -8.018 1.00 91.81 218 GLY A N 1
ATOM 1668 C CA . GLY A 1 218 ? 24.116 7.535 -6.778 1.00 91.81 218 GLY A CA 1
ATOM 1669 C C . GLY A 1 218 ? 22.786 7.756 -6.049 1.00 91.81 218 GLY A C 1
ATOM 1670 O O . GLY A 1 218 ? 22.610 7.320 -4.913 1.00 91.81 218 GLY A O 1
ATOM 1671 N N . LYS A 1 219 ? 21.828 8.462 -6.665 1.00 91.81 219 LYS A N 1
ATOM 1672 C CA . LYS A 1 219 ? 20.506 8.686 -6.069 1.00 91.81 219 LYS A CA 1
ATOM 1673 C C . LYS A 1 219 ? 19.559 7.543 -6.401 1.00 91.81 219 LYS A C 1
ATOM 1675 O O . LYS A 1 219 ? 19.581 6.968 -7.484 1.00 91.81 219 LYS A O 1
ATOM 1680 N N . LEU A 1 220 ? 18.645 7.255 -5.485 1.00 92.12 220 LEU A N 1
ATOM 1681 C CA . LEU A 1 220 ? 17.571 6.307 -5.744 1.00 92.12 220 LEU A CA 1
ATOM 1682 C C . LEU A 1 220 ? 16.428 6.988 -6.511 1.00 92.12 220 LEU A C 1
ATOM 1684 O O . LEU A 1 220 ? 16.007 8.104 -6.198 1.00 92.12 220 LEU A O 1
ATOM 1688 N N . LYS A 1 221 ? 15.902 6.303 -7.528 1.00 92.69 221 LYS A N 1
ATOM 1689 C CA . LYS A 1 221 ? 14.755 6.722 -8.336 1.00 92.69 221 LYS A CA 1
ATOM 1690 C C . LYS A 1 221 ? 13.688 5.636 -8.346 1.00 92.69 221 LYS A C 1
ATOM 1692 O O . LYS A 1 221 ? 13.904 4.530 -8.833 1.00 92.69 221 LYS A O 1
ATOM 1697 N N . TRP A 1 222 ? 12.493 6.005 -7.907 1.00 94.06 222 TRP A N 1
ATOM 1698 C CA . TRP A 1 222 ? 11.306 5.160 -7.911 1.00 94.06 222 TRP A CA 1
ATOM 1699 C C . TRP A 1 222 ? 10.657 5.198 -9.288 1.00 94.06 222 TRP A C 1
ATOM 1701 O O . TRP A 1 222 ? 10.054 6.205 -9.671 1.00 94.06 222 TRP A O 1
ATOM 1711 N N . VAL A 1 223 ? 10.770 4.101 -10.030 1.00 96.00 223 VAL A N 1
ATOM 1712 C CA . VAL A 1 223 ? 10.226 3.972 -11.379 1.00 96.00 223 VAL A CA 1
ATOM 1713 C C . VAL A 1 223 ? 8.860 3.305 -11.351 1.00 96.00 223 VAL A C 1
ATOM 1715 O O . VAL A 1 223 ? 8.708 2.212 -10.806 1.00 96.00 223 VAL A O 1
ATOM 1718 N N . LYS A 1 224 ? 7.877 3.962 -11.971 1.00 96.94 224 LYS A N 1
ATOM 1719 C CA . LYS A 1 224 ? 6.463 3.562 -11.965 1.00 96.94 224 LYS A CA 1
ATOM 1720 C C . LYS A 1 224 ? 5.926 3.611 -13.390 1.00 96.94 224 LYS A C 1
ATOM 1722 O O . LYS A 1 224 ? 5.845 4.690 -13.981 1.00 96.94 224 LYS A O 1
ATOM 1727 N N . LEU A 1 225 ? 5.543 2.475 -13.965 1.00 95.56 225 LEU A N 1
ATOM 1728 C CA . LEU A 1 225 ? 5.064 2.412 -15.352 1.00 95.56 225 LEU A CA 1
ATOM 1729 C C . LEU A 1 225 ? 3.644 1.851 -15.428 1.00 95.56 225 LEU A C 1
ATOM 1731 O O . LEU A 1 225 ? 3.313 0.879 -14.762 1.00 95.56 225 LEU A O 1
ATOM 1735 N N . CYS A 1 226 ? 2.793 2.478 -16.243 1.00 91.62 226 CYS A N 1
ATOM 1736 C CA . CYS A 1 226 ? 1.439 1.990 -16.503 1.00 91.62 226 CYS A CA 1
ATOM 1737 C C . CYS A 1 226 ? 1.440 0.900 -17.596 1.00 91.62 226 CYS A C 1
ATOM 1739 O O . CYS A 1 226 ? 2.456 0.727 -18.273 1.00 91.62 226 CYS A O 1
ATOM 1741 N N . PRO A 1 227 ? 0.297 0.237 -17.870 1.00 87.69 227 PRO A N 1
ATOM 1742 C CA . PRO A 1 227 ? 0.200 -0.796 -18.911 1.00 87.69 227 PRO A CA 1
ATOM 1743 C C . PRO A 1 227 ? 0.534 -0.327 -20.337 1.00 87.69 227 PRO A C 1
ATOM 1745 O O . PRO A 1 227 ? 0.713 -1.144 -21.227 1.00 87.69 227 PRO A O 1
ATOM 1748 N N . LYS A 1 228 ? 0.585 0.991 -20.585 1.00 88.31 228 LYS A N 1
ATOM 1749 C CA . LYS A 1 228 ? 1.009 1.550 -21.882 1.00 88.31 228 LYS A CA 1
ATOM 1750 C C . LYS A 1 228 ? 2.531 1.624 -22.030 1.00 88.31 228 LYS A C 1
ATOM 1752 O O . LYS A 1 228 ? 3.021 1.779 -23.139 1.00 88.31 228 LYS A O 1
ATOM 1757 N N . HIS A 1 229 ? 3.259 1.593 -20.915 1.00 90.50 229 HIS A N 1
ATOM 1758 C CA . HIS A 1 229 ? 4.702 1.846 -20.854 1.00 90.50 229 HIS A CA 1
ATOM 1759 C C . HIS A 1 229 ? 5.479 0.704 -20.191 1.00 90.50 229 HIS A C 1
ATOM 1761 O O . HIS A 1 229 ? 6.676 0.828 -19.957 1.00 90.50 229 HIS A O 1
ATOM 1767 N N . CYS A 1 230 ? 4.815 -0.404 -19.875 1.00 90.38 230 CYS A N 1
ATOM 1768 C CA . CYS A 1 230 ? 5.443 -1.664 -19.506 1.00 90.38 230 CYS A CA 1
ATOM 1769 C C . CYS A 1 230 ? 4.552 -2.818 -19.959 1.00 90.38 230 CYS A C 1
ATOM 1771 O O . CYS A 1 230 ? 3.344 -2.640 -20.116 1.00 90.38 230 CYS A O 1
ATOM 1773 N N . VAL A 1 231 ? 5.157 -3.987 -20.155 1.00 88.56 231 VAL A N 1
ATOM 1774 C CA . VAL A 1 231 ? 4.417 -5.240 -20.300 1.00 88.56 231 VAL A CA 1
ATOM 1775 C C . VAL A 1 231 ? 4.046 -5.703 -18.890 1.00 88.56 231 VAL A C 1
ATOM 1777 O O . VAL A 1 231 ? 4.961 -5.896 -18.089 1.00 88.56 231 VAL A O 1
ATOM 1780 N N . PRO A 1 232 ? 2.750 -5.824 -18.552 1.00 88.06 232 PRO A N 1
ATOM 1781 C CA . PRO A 1 232 ? 2.340 -6.335 -17.251 1.00 88.06 232 PRO A CA 1
ATOM 1782 C C . PRO A 1 232 ? 2.696 -7.819 -17.100 1.00 88.06 232 PRO A C 1
ATOM 1784 O O . PRO A 1 232 ? 2.454 -8.588 -18.029 1.00 88.06 232 PRO A O 1
ATOM 1787 N N . THR A 1 233 ? 3.195 -8.219 -15.929 1.00 87.38 233 THR A N 1
ATOM 1788 C CA . THR A 1 233 ? 3.547 -9.613 -15.589 1.00 87.38 233 THR A CA 1
ATOM 1789 C C . THR A 1 233 ? 2.845 -10.073 -14.299 1.00 87.38 233 THR A C 1
ATOM 1791 O O . THR A 1 233 ? 3.480 -10.202 -13.251 1.00 87.38 233 THR A O 1
ATOM 1794 N N . PRO A 1 234 ? 1.508 -10.255 -14.289 1.00 85.00 234 PRO A N 1
ATOM 1795 C CA . PRO A 1 234 ? 0.767 -10.608 -13.070 1.00 85.00 234 PRO A CA 1
ATOM 1796 C C . PRO A 1 234 ? 1.250 -11.900 -12.394 1.00 85.00 234 PRO A C 1
ATOM 1798 O O . PRO A 1 234 ? 1.150 -12.048 -11.178 1.00 85.00 234 PRO A O 1
ATOM 1801 N N . GLU A 1 235 ? 1.786 -12.839 -13.172 1.00 84.06 235 GLU A N 1
ATOM 1802 C CA . GLU A 1 235 ? 2.330 -14.114 -12.709 1.00 84.06 235 GLU A CA 1
ATOM 1803 C C . GLU A 1 235 ? 3.507 -13.957 -11.740 1.00 84.06 235 GLU A C 1
ATOM 1805 O O . GLU A 1 235 ? 3.680 -14.810 -10.866 1.00 84.06 235 GLU A O 1
ATOM 1810 N N . THR A 1 236 ? 4.257 -12.855 -11.847 1.00 86.38 236 THR A N 1
ATOM 1811 C CA . THR A 1 236 ? 5.410 -12.561 -10.986 1.00 86.38 236 THR A CA 1
ATOM 1812 C C . THR A 1 236 ? 5.025 -11.851 -9.692 1.00 86.38 236 THR A C 1
ATOM 1814 O O . THR A 1 236 ? 5.901 -11.601 -8.869 1.00 86.38 236 THR A O 1
ATOM 1817 N N . SER A 1 237 ? 3.754 -11.478 -9.506 1.00 91.31 237 SER A N 1
ATOM 1818 C CA . SER A 1 237 ? 3.320 -10.804 -8.284 1.00 91.31 237 SER A CA 1
ATOM 1819 C C . SER A 1 237 ? 2.875 -11.789 -7.206 1.00 91.31 237 SER A C 1
ATOM 1821 O O . SER A 1 237 ? 2.098 -12.719 -7.460 1.00 91.31 237 SER A O 1
ATOM 1823 N N . GLY A 1 238 ? 3.295 -11.509 -5.971 1.00 92.12 238 GLY A N 1
ATOM 1824 C CA . GLY A 1 238 ? 2.767 -12.126 -4.760 1.00 92.12 238 GLY A CA 1
ATOM 1825 C C . GLY A 1 238 ? 1.380 -11.630 -4.361 1.00 92.12 238 GLY A C 1
ATOM 1826 O O . GLY A 1 238 ? 0.806 -12.152 -3.414 1.00 92.12 238 GLY A O 1
ATOM 1827 N N . VAL A 1 239 ? 0.807 -10.642 -5.054 1.00 90.19 239 VAL A N 1
ATOM 1828 C CA . VAL A 1 239 ? -0.565 -10.181 -4.814 1.00 90.19 239 VAL A CA 1
ATOM 1829 C C . VAL A 1 239 ? -1.438 -10.649 -5.960 1.00 90.19 239 VAL A C 1
ATOM 1831 O O . VAL A 1 239 ? -1.314 -10.173 -7.086 1.00 90.19 239 VAL A O 1
ATOM 1834 N N . ARG A 1 240 ? -2.351 -11.575 -5.677 1.00 86.75 240 ARG A N 1
ATOM 1835 C CA . ARG A 1 240 ? -3.221 -12.166 -6.694 1.00 86.75 240 ARG A CA 1
ATOM 1836 C C . ARG A 1 240 ? -4.681 -11.884 -6.386 1.00 86.75 240 ARG A C 1
ATOM 1838 O O . ARG A 1 240 ? -5.068 -11.915 -5.225 1.00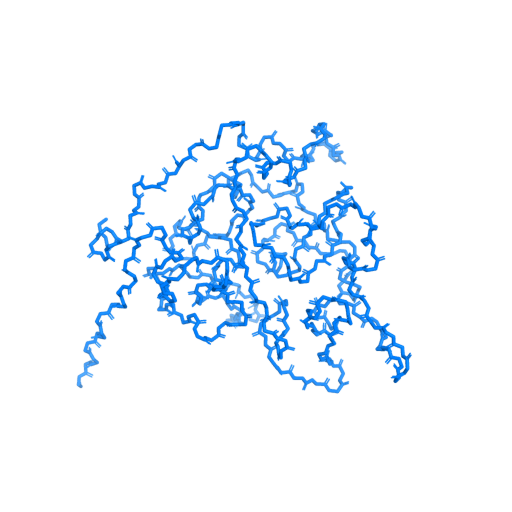 86.75 240 ARG A O 1
ATOM 1845 N N . PRO A 1 241 ? -5.521 -11.635 -7.391 1.00 79.88 241 PRO A N 1
ATOM 1846 C CA . PRO A 1 241 ? -6.950 -11.483 -7.167 1.00 79.88 241 PRO A CA 1
ATOM 1847 C C . PRO A 1 241 ? -7.566 -12.741 -6.545 1.00 79.88 241 PRO A C 1
ATOM 1849 O O . PRO A 1 241 ? -7.187 -13.865 -6.887 1.00 79.88 241 PRO A O 1
ATOM 1852 N N . ASP A 1 242 ? -8.519 -12.555 -5.635 1.00 75.12 242 ASP A N 1
ATOM 1853 C CA . ASP A 1 242 ? -9.198 -13.665 -4.970 1.00 75.12 242 ASP A CA 1
ATOM 1854 C C . ASP A 1 242 ? -10.214 -14.331 -5.918 1.00 75.12 242 ASP A C 1
ATOM 1856 O O . ASP A 1 242 ? -11.286 -13.787 -6.185 1.00 75.12 242 ASP A O 1
ATOM 1860 N N . ARG A 1 243 ? -9.856 -15.499 -6.469 1.00 61.00 243 ARG A N 1
ATOM 1861 C CA . ARG A 1 243 ? -10.673 -16.221 -7.461 1.00 61.00 243 ARG A CA 1
ATOM 1862 C C . ARG A 1 243 ? -11.952 -16.826 -6.884 1.00 61.00 243 ARG A C 1
ATOM 1864 O O . ARG A 1 243 ? -12.914 -16.942 -7.627 1.00 61.00 243 ARG A O 1
ATOM 1871 N N . ASP A 1 244 ? -12.001 -17.133 -5.588 1.00 49.09 244 ASP A N 1
ATOM 1872 C CA . ASP A 1 244 ? -13.191 -17.745 -4.968 1.00 49.09 244 ASP A CA 1
ATOM 1873 C C . ASP A 1 244 ? -14.275 -16.705 -4.623 1.00 49.09 244 ASP A C 1
ATOM 1875 O O . ASP A 1 244 ? -15.432 -17.052 -4.400 1.00 49.09 244 ASP A O 1
ATOM 1879 N N . ALA A 1 245 ? -13.933 -15.411 -4.644 1.00 45.88 245 ALA A N 1
ATOM 1880 C CA . ALA A 1 245 ? -14.899 -14.314 -4.569 1.00 45.88 245 ALA A CA 1
ATOM 1881 C C . ALA A 1 245 ? -15.518 -13.961 -5.939 1.00 45.88 245 ALA A C 1
ATOM 1883 O O . ALA A 1 245 ? -16.525 -13.251 -5.994 1.00 45.88 245 ALA A O 1
ATOM 1884 N N . ALA A 1 246 ? -14.922 -14.438 -7.037 1.00 41.84 246 ALA A N 1
ATOM 1885 C CA . ALA A 1 246 ? -15.403 -14.255 -8.399 1.00 41.84 246 ALA A CA 1
ATOM 1886 C C . ALA A 1 246 ? -16.127 -15.535 -8.834 1.00 41.84 246 ALA A C 1
ATOM 1888 O O . ALA A 1 246 ? -15.493 -16.548 -9.111 1.00 41.84 246 ALA A O 1
ATOM 1889 N N . GLY A 1 247 ? -17.462 -15.503 -8.864 1.00 36.50 247 GLY A N 1
ATOM 1890 C CA . GLY A 1 247 ? -18.278 -16.627 -9.328 1.00 36.50 247 GLY A CA 1
ATOM 1891 C C . GLY A 1 247 ? -17.716 -17.283 -10.598 1.00 36.50 247 GLY A C 1
ATOM 1892 O O . GLY A 1 247 ? -17.245 -16.603 -11.504 1.00 36.50 247 GLY A O 1
ATOM 1893 N N . THR A 1 248 ? -17.739 -18.615 -10.600 1.00 37.12 248 THR A N 1
ATOM 1894 C CA . THR A 1 248 ? -17.336 -19.572 -11.644 1.00 37.12 248 THR A CA 1
ATOM 1895 C C . THR A 1 248 ? -17.103 -19.007 -13.059 1.00 37.12 248 THR A C 1
ATOM 1897 O O . THR A 1 248 ? -17.966 -19.132 -13.923 1.00 37.12 248 THR A O 1
ATOM 1900 N N . ASP A 1 249 ? -15.910 -18.483 -13.343 1.00 39.16 249 ASP A N 1
ATOM 1901 C CA . ASP A 1 249 ? -15.276 -18.687 -14.661 1.00 39.16 249 ASP A CA 1
ATOM 1902 C C . ASP A 1 249 ? -13.740 -18.743 -14.633 1.00 39.16 249 ASP A C 1
ATOM 1904 O O . ASP A 1 249 ? -13.131 -19.123 -15.630 1.00 39.16 249 ASP A O 1
ATOM 1908 N N . GLY A 1 250 ? -13.092 -18.432 -13.500 1.00 39.00 250 GLY A N 1
ATOM 1909 C CA . GLY A 1 250 ? -11.646 -18.604 -13.317 1.00 39.00 250 GLY A CA 1
ATOM 1910 C C . GLY A 1 250 ? -10.771 -17.830 -14.313 1.00 39.00 250 GLY A C 1
ATOM 1911 O O . GLY A 1 250 ? -9.542 -17.976 -14.287 1.00 39.00 250 GLY A O 1
ATOM 1912 N N . SER A 1 251 ? -11.357 -16.999 -15.178 1.00 38.34 251 SER A N 1
ATOM 1913 C CA . SER A 1 251 ? -10.617 -16.251 -16.174 1.00 38.34 251 SER A CA 1
ATOM 1914 C C . SER A 1 251 ? -10.043 -15.005 -15.512 1.00 38.34 251 SER A C 1
ATOM 1916 O O . SER A 1 251 ? -10.718 -14.265 -14.797 1.00 38.34 251 SER A O 1
ATOM 1918 N N . VAL A 1 252 ? -8.769 -14.728 -15.787 1.00 38.56 252 VAL A N 1
ATOM 1919 C CA . VAL A 1 252 ? -8.139 -13.451 -15.425 1.00 38.56 252 VAL A CA 1
ATOM 1920 C C . VAL A 1 252 ? -8.936 -12.239 -15.930 1.00 38.56 252 VAL A C 1
ATOM 1922 O O . VAL A 1 252 ? -8.741 -11.166 -15.383 1.00 38.56 252 VAL A O 1
ATOM 1925 N N . ASN A 1 253 ? -9.860 -12.413 -16.891 1.00 37.38 253 ASN A N 1
ATOM 1926 C CA . ASN A 1 253 ? -10.722 -11.390 -17.496 1.00 37.38 253 ASN A CA 1
ATOM 1927 C C . ASN A 1 253 ? -11.975 -11.028 -16.674 1.00 37.38 253 ASN A C 1
ATOM 1929 O O . ASN A 1 253 ? -12.492 -9.918 -16.830 1.00 37.38 253 ASN A O 1
ATOM 1933 N N . ALA A 1 254 ? -12.453 -11.894 -15.771 1.00 36.88 254 ALA A N 1
ATOM 1934 C CA . ALA A 1 254 ? -13.590 -11.573 -14.893 1.00 36.88 254 ALA A CA 1
ATOM 1935 C C . ALA A 1 254 ? -13.273 -10.416 -13.922 1.00 36.88 254 ALA A C 1
ATOM 1937 O O . ALA A 1 254 ? -14.158 -9.676 -13.499 1.00 36.88 254 ALA A O 1
ATOM 1938 N N . LEU A 1 255 ? -11.984 -10.207 -13.650 1.00 42.09 255 LEU A N 1
ATOM 1939 C CA . LEU A 1 255 ? -11.429 -9.177 -12.768 1.00 42.09 255 LEU A CA 1
ATOM 1940 C C . LEU A 1 255 ? -11.319 -7.793 -13.427 1.00 42.09 255 LEU A C 1
ATOM 1942 O O . LEU A 1 255 ? -11.016 -6.808 -12.758 1.00 42.09 255 LEU A O 1
ATOM 1946 N N . TRP A 1 256 ? -11.577 -7.713 -14.735 1.00 40.88 256 TRP A N 1
ATOM 1947 C CA . TRP A 1 256 ? -11.487 -6.496 -15.541 1.00 40.88 256 TRP A CA 1
ATOM 1948 C C . TRP A 1 256 ? -12.865 -5.956 -15.930 1.00 40.88 256 TRP A C 1
ATOM 1950 O O . TRP A 1 256 ? -13.018 -5.513 -17.058 1.00 40.88 256 TRP A O 1
ATOM 1960 N N . ASN A 1 257 ? -13.902 -6.033 -15.085 1.00 38.88 257 ASN A N 1
ATOM 1961 C CA . ASN A 1 257 ? -15.258 -5.572 -15.452 1.00 38.88 257 ASN A CA 1
ATOM 1962 C C . ASN A 1 257 ? -15.692 -6.031 -16.870 1.00 38.88 257 ASN A C 1
ATOM 1964 O O . ASN A 1 257 ? -16.173 -5.228 -17.668 1.00 38.88 257 ASN A O 1
ATOM 1968 N N . ARG A 1 258 ? -15.499 -7.322 -17.195 1.00 34.56 258 ARG A N 1
ATOM 1969 C CA . ARG A 1 258 ? -15.765 -7.925 -18.522 1.00 34.56 258 ARG A CA 1
ATOM 1970 C C . ARG A 1 258 ? -14.879 -7.421 -19.672 1.00 34.56 258 ARG A C 1
ATOM 1972 O O . ARG A 1 258 ? -15.383 -7.163 -20.766 1.00 34.56 258 ARG A O 1
ATOM 1979 N N . GLN A 1 259 ? -13.564 -7.334 -19.476 1.00 36.69 259 GLN A N 1
ATOM 1980 C CA . GLN A 1 259 ? -12.644 -6.975 -20.561 1.00 36.69 259 GLN A CA 1
ATOM 1981 C C . GLN A 1 259 ? -11.614 -8.064 -20.847 1.00 36.69 259 GLN A C 1
ATOM 1983 O O . GLN A 1 259 ? -10.974 -8.548 -19.915 1.00 36.69 259 GLN A O 1
ATOM 1988 N N . PRO A 1 260 ? -11.435 -8.465 -22.120 1.00 33.41 260 PRO A N 1
ATOM 1989 C CA . PRO A 1 260 ? -10.376 -9.383 -22.489 1.00 33.41 260 PRO A CA 1
ATOM 1990 C C . PRO A 1 260 ? -9.030 -8.654 -22.430 1.00 33.41 260 PRO A C 1
ATOM 1992 O O . PRO A 1 260 ? -8.725 -7.846 -23.306 1.00 33.41 260 PRO A O 1
ATOM 1995 N N . PHE A 1 261 ? -8.195 -8.964 -21.435 1.00 35.34 261 PHE A N 1
ATOM 1996 C CA . PHE A 1 261 ? -6.769 -8.665 -21.523 1.00 35.34 261 PHE A CA 1
ATOM 1997 C C . PHE A 1 261 ? -6.195 -9.495 -22.677 1.00 35.34 261 PHE A C 1
ATOM 1999 O O . PHE A 1 261 ? -6.037 -10.712 -22.572 1.00 35.34 261 PHE A O 1
ATOM 2006 N N . ARG A 1 262 ? -5.930 -8.845 -23.814 1.00 34.41 262 ARG A N 1
ATOM 2007 C CA . ARG A 1 262 ? -5.102 -9.410 -24.882 1.00 34.41 262 ARG A CA 1
ATOM 2008 C C . ARG A 1 262 ? -3.701 -8.810 -24.756 1.00 34.41 262 ARG A C 1
ATOM 2010 O O . ARG A 1 262 ? -3.583 -7.592 -24.906 1.00 34.41 262 ARG A O 1
ATOM 2017 N N . PRO A 1 263 ? -2.655 -9.613 -24.489 1.00 31.47 263 PRO A N 1
ATOM 2018 C CA . PRO A 1 263 ? -1.289 -9.111 -24.550 1.00 31.47 263 PRO A CA 1
ATOM 2019 C C . PRO A 1 263 ? -1.021 -8.545 -25.957 1.00 31.47 263 PRO A C 1
ATOM 2021 O O . PRO A 1 263 ? -1.535 -9.097 -26.938 1.00 31.47 263 PRO A O 1
ATOM 2024 N N . PRO A 1 264 ? -0.266 -7.438 -26.085 1.00 34.34 264 PRO A N 1
ATOM 2025 C CA . PRO A 1 264 ? 0.133 -6.947 -27.396 1.00 34.34 264 PRO A CA 1
ATOM 2026 C C . PRO A 1 264 ? 0.933 -8.043 -28.123 1.00 34.34 264 PRO A C 1
ATOM 2028 O O . PRO A 1 264 ? 1.698 -8.760 -27.470 1.00 34.34 264 PRO A O 1
ATOM 2031 N N . PRO A 1 265 ? 0.770 -8.204 -29.450 1.00 31.53 265 PRO A N 1
ATOM 2032 C CA . PRO A 1 265 ? 1.585 -9.146 -30.204 1.00 31.53 265 PRO A CA 1
ATOM 2033 C C . PRO A 1 265 ? 3.072 -8.807 -30.009 1.00 31.53 265 PRO A C 1
ATOM 2035 O O . PRO A 1 265 ? 3.410 -7.618 -29.951 1.00 31.53 265 PRO A O 1
ATOM 2038 N N . PRO A 1 266 ? 3.958 -9.813 -29.885 1.00 32.62 266 PRO A N 1
ATOM 2039 C CA . PRO A 1 266 ? 5.386 -9.565 -29.761 1.00 32.62 266 PRO A CA 1
ATOM 2040 C C . PRO A 1 266 ? 5.846 -8.731 -30.957 1.00 32.62 266 PRO A C 1
ATOM 2042 O O . PRO A 1 266 ? 5.582 -9.081 -32.110 1.00 32.62 266 PRO A O 1
ATOM 2045 N N . LEU A 1 267 ? 6.491 -7.596 -30.680 1.00 35.97 267 LEU A N 1
ATOM 2046 C CA . LEU A 1 267 ? 7.114 -6.809 -31.735 1.00 35.97 267 LEU A CA 1
ATOM 2047 C C . LEU A 1 267 ? 8.240 -7.656 -32.345 1.00 35.97 267 LEU A C 1
ATOM 2049 O O . LEU A 1 267 ? 9.013 -8.244 -31.583 1.00 35.97 267 LEU A O 1
ATOM 2053 N N . PRO A 1 268 ? 8.339 -7.746 -33.684 1.00 37.41 268 PRO A N 1
ATOM 2054 C CA . PRO A 1 268 ? 9.424 -8.473 -34.321 1.00 37.41 268 PRO A CA 1
ATOM 2055 C C . PRO A 1 268 ? 10.756 -7.861 -33.887 1.00 37.41 268 PRO A C 1
ATOM 2057 O O . PRO A 1 268 ? 10.968 -6.652 -34.000 1.00 37.41 268 PRO A O 1
ATOM 2060 N N . VAL A 1 269 ? 11.634 -8.710 -33.358 1.00 35.97 269 VAL A N 1
ATOM 2061 C CA . VAL A 1 269 ? 13.019 -8.347 -33.068 1.00 35.97 269 VAL A CA 1
ATOM 2062 C C . VAL A 1 269 ? 13.695 -8.101 -34.423 1.00 35.97 269 VAL A C 1
ATOM 2064 O O . VAL A 1 269 ? 13.592 -8.975 -35.288 1.00 35.97 269 VAL A O 1
ATOM 2067 N N . PRO A 1 270 ? 14.317 -6.934 -34.666 1.00 42.88 270 PRO A N 1
ATOM 2068 C CA . PRO A 1 270 ? 15.079 -6.718 -35.891 1.00 42.88 270 PRO A CA 1
ATOM 2069 C C . PRO A 1 270 ? 16.194 -7.764 -35.994 1.00 42.88 270 PRO A C 1
ATOM 2071 O O . PRO A 1 270 ? 16.855 -8.040 -34.992 1.00 42.88 270 PRO A O 1
ATOM 2074 N N . ALA A 1 271 ? 16.343 -8.352 -37.184 1.00 51.06 271 ALA A N 1
ATOM 2075 C CA . ALA A 1 271 ? 17.433 -9.266 -37.518 1.00 51.06 271 ALA A CA 1
ATOM 2076 C C . ALA A 1 271 ? 18.796 -8.561 -37.494 1.00 51.06 271 ALA A C 1
ATOM 2078 O O . ALA A 1 271 ? 18.835 -7.353 -37.828 1.00 51.06 271 ALA A O 1
#

Secondary structure (DSSP, 8-state):
-TTGGGT--SS------SSS-GGGTS-EEETTEEE--TT--TTHHHHTTSS--B-EEE-TTS-TTT-----BTTB-EEE-TTT--EEEHHHHT-SSPPPTT-----HHHHT--TTSPPP-BSS-SB-SS--EEBSSTT-EE-HHHHTT-TT-EES-TTTT-SEE-GGGS-HHHHHSPPTTT----S--EE-TTSS-EE-HHHHHHTT--EEEEE-TTS-EEEEE--TTTS---GGG-SEEE-GGGS-S---TTTTTTS---PPPPPPPPP-

pLDDT: mean 78.2, std 21.57, range [31.47, 98.19]

Nearest PDB structures (foldseek):
  8ge0-assembly2_B  TM=9.134E-01  e=2.980E-18  Homo sapiens
  8gdx-assembly1_A  TM=9.266E-01  e=5.867E-18  Homo sapiens
  8ge0-assembly3_C  TM=8.965E-01  e=7.983E-18  Homo sapiens
  6u04-assembly1_A  TM=8.967E-01  e=3.214E-16  Homo sapiens
  5erc-assembly1_A  TM=9.222E-01  e=1.918E-15  Homo sapiens